Protein AF-A0A662AX16-F1 (afdb_monomer_lite)

Foldseek 3Di:
DDDDLVCCLQPPLVNVLVVLVVLLVVLCVLCCCCDPVVVVVVSNVVSCVVVVWDDDPVCVLVLVVLSVVLNVLSVLLNVLSVCLVPADFDPVLSVQLNVLSSQLSVQSNPLSNCCSIPPNPVVSVVSNVVSVVSNLVSLVSVLVRLVQPPPVRFDPDPVADADPVSGHPVSVVVNVLSVLLSVLVVLVVVLVVCDVVPHHRDDPVVCPPPPDDDPNNVSVVSSVVVVVVVVVD

Structure (mmCIF, N/CA/C/O backbone):
data_AF-A0A662AX16-F1
#
_entry.id   AF-A0A662AX16-F1
#
loop_
_atom_site.group_PDB
_atom_site.id
_atom_site.type_symbol
_atom_site.label_atom_id
_atom_site.label_alt_id
_atom_site.label_comp_id
_atom_site.label_asym_id
_atom_site.label_entity_id
_atom_site.label_seq_id
_atom_site.pdbx_PDB_ins_code
_atom_site.Cartn_x
_atom_site.Cartn_y
_atom_site.Cartn_z
_atom_site.occupancy
_atom_site.B_iso_or_equiv
_atom_site.auth_seq_id
_atom_site.auth_comp_id
_atom_site.auth_asym_id
_atom_site.auth_atom_id
_atom_site.pdbx_PDB_model_num
ATOM 1 N N . MET A 1 1 ? -24.134 -25.412 5.424 1.00 48.19 1 MET A N 1
ATOM 2 C CA . MET A 1 1 ? -24.168 -24.533 4.233 1.00 48.19 1 MET A CA 1
ATOM 3 C C . MET A 1 1 ? -22.766 -24.497 3.628 1.00 48.19 1 MET A C 1
ATOM 5 O O . MET A 1 1 ? -21.866 -23.973 4.272 1.00 48.19 1 MET A O 1
ATOM 9 N N . LYS A 1 2 ? -22.526 -25.148 2.476 1.00 54.94 2 LYS A N 1
ATOM 10 C CA . LYS A 1 2 ? -21.199 -25.152 1.830 1.00 54.94 2 LYS A CA 1
ATOM 11 C C . LYS A 1 2 ? -20.935 -23.757 1.264 1.00 54.94 2 LYS A C 1
ATOM 13 O O . LYS A 1 2 ? -21.498 -23.398 0.237 1.00 54.94 2 LYS A O 1
ATOM 18 N N . ILE A 1 3 ? -20.104 -22.974 1.944 1.00 57.78 3 ILE A N 1
ATOM 19 C CA . ILE A 1 3 ? -19.514 -21.771 1.357 1.00 57.78 3 ILE A CA 1
ATOM 20 C C . ILE A 1 3 ? -18.748 -22.240 0.114 1.00 57.78 3 ILE A C 1
ATOM 22 O O . ILE A 1 3 ? -17.858 -23.088 0.211 1.00 57.78 3 ILE A O 1
ATOM 26 N N . THR A 1 4 ? -19.139 -21.765 -1.068 1.00 86.44 4 THR A N 1
ATOM 27 C CA . THR A 1 4 ? -18.388 -22.024 -2.300 1.00 86.44 4 THR A CA 1
ATOM 28 C C . THR A 1 4 ? -16.984 -21.438 -2.135 1.00 86.44 4 THR A C 1
ATOM 30 O O . THR A 1 4 ? -16.818 -20.390 -1.513 1.00 86.44 4 THR A O 1
ATOM 33 N N . ARG A 1 5 ? -15.947 -22.110 -2.655 1.00 86.44 5 ARG A N 1
ATOM 34 C CA . ARG A 1 5 ? -14.544 -21.675 -2.467 1.00 86.44 5 ARG A CA 1
ATOM 35 C C . ARG A 1 5 ? -14.323 -20.213 -2.872 1.00 86.44 5 ARG A C 1
ATOM 37 O O . ARG A 1 5 ? -13.582 -19.505 -2.204 1.00 86.44 5 ARG A O 1
ATOM 44 N N . PHE A 1 6 ? -15.026 -19.760 -3.909 1.00 85.44 6 PHE A N 1
ATOM 45 C CA . PHE A 1 6 ? -15.022 -18.370 -4.357 1.00 85.44 6 PHE A CA 1
ATOM 46 C C . PHE A 1 6 ? -15.518 -17.402 -3.272 1.00 85.44 6 PHE A C 1
ATOM 48 O O . PHE A 1 6 ? -14.818 -16.459 -2.921 1.00 85.44 6 PHE A O 1
ATOM 55 N N . ASN A 1 7 ? -16.673 -17.681 -2.661 1.00 87.38 7 ASN A N 1
ATOM 56 C CA . ASN A 1 7 ? -17.187 -16.861 -1.565 1.00 87.38 7 ASN A CA 1
ATOM 57 C C . ASN A 1 7 ? -16.209 -16.838 -0.384 1.00 87.38 7 ASN A C 1
ATOM 59 O O . ASN A 1 7 ? -15.941 -15.779 0.164 1.00 87.38 7 ASN A O 1
ATOM 63 N N . TYR A 1 8 ? -15.603 -17.976 -0.029 1.00 89.19 8 TYR A N 1
ATOM 64 C CA . TYR A 1 8 ? -14.601 -17.997 1.039 1.00 89.19 8 TYR A CA 1
ATOM 65 C C . TYR A 1 8 ? -13.433 -17.041 0.755 1.00 89.19 8 TYR A C 1
ATOM 67 O O . TYR A 1 8 ? -13.089 -16.244 1.630 1.00 89.19 8 TYR A O 1
ATOM 75 N N . LEU A 1 9 ? -12.862 -17.098 -0.455 1.00 88.25 9 LEU A N 1
ATOM 76 C CA . LEU A 1 9 ? -11.702 -16.295 -0.855 1.00 88.25 9 LEU A CA 1
ATOM 77 C C . LEU A 1 9 ? -11.982 -14.788 -0.840 1.00 88.25 9 LEU A C 1
ATOM 79 O O . LEU A 1 9 ? -11.113 -14.024 -0.440 1.00 88.25 9 LEU A O 1
ATOM 83 N N . PHE A 1 10 ? -13.191 -14.364 -1.211 1.00 86.94 10 PHE A N 1
ATOM 84 C CA . PHE A 1 10 ? -13.499 -12.940 -1.383 1.00 86.94 10 PHE A CA 1
ATOM 85 C C . PHE A 1 10 ? -14.384 -12.329 -0.292 1.00 86.94 10 PHE A C 1
ATOM 87 O O . PHE A 1 10 ? -14.576 -11.116 -0.282 1.00 86.94 10 PHE A O 1
ATOM 94 N N . THR A 1 11 ? -14.932 -13.121 0.638 1.00 86.06 11 THR A N 1
ATOM 95 C CA . THR A 1 11 ? -15.837 -12.595 1.680 1.00 86.06 11 THR A CA 1
ATOM 96 C C . THR A 1 11 ? -15.423 -12.928 3.108 1.00 86.06 11 THR A C 1
ATOM 98 O O . THR A 1 11 ? -16.085 -12.479 4.041 1.00 86.06 11 THR A O 1
ATOM 101 N N . SER A 1 12 ? -14.370 -13.724 3.314 1.00 91.69 12 SER A N 1
ATOM 102 C CA . SER A 1 12 ? -13.839 -14.013 4.651 1.00 91.69 12 SER A CA 1
ATOM 103 C C . SER A 1 12 ? -12.470 -13.370 4.841 1.00 91.69 12 SER A C 1
ATOM 105 O O . SER A 1 12 ? -11.672 -13.351 3.910 1.00 91.69 12 SER A O 1
ATOM 107 N N . THR A 1 13 ? -12.156 -12.907 6.054 1.00 92.19 13 THR A N 1
ATOM 108 C CA . THR A 1 13 ? -10.834 -12.340 6.379 1.00 92.19 13 THR A CA 1
ATOM 109 C C . THR A 1 13 ? -9.702 -13.292 5.994 1.00 92.19 13 THR A C 1
ATOM 111 O O . THR A 1 13 ? -8.754 -12.895 5.326 1.00 92.19 13 THR A O 1
ATOM 114 N N . LYS A 1 14 ? -9.828 -14.579 6.348 1.00 94.62 14 LYS A N 1
ATOM 115 C CA . LYS A 1 14 ? -8.820 -15.598 6.019 1.00 94.62 14 LYS A CA 1
ATOM 116 C C . LYS A 1 14 ? -8.665 -15.792 4.510 1.00 94.62 14 LYS A C 1
ATOM 118 O O . LYS A 1 14 ? -7.551 -15.976 4.035 1.00 94.62 14 LYS A O 1
ATOM 123 N N . GLY A 1 15 ? -9.766 -15.754 3.761 1.00 95.56 15 GLY A N 1
ATOM 124 C CA . GLY A 1 15 ? -9.742 -15.844 2.304 1.00 95.56 15 GLY A CA 1
ATOM 125 C C . GLY A 1 15 ? -9.101 -14.628 1.638 1.00 95.56 15 GLY A C 1
ATOM 126 O O . GLY A 1 15 ? -8.289 -14.801 0.732 1.00 95.56 15 GLY A O 1
ATOM 127 N N . LEU A 1 16 ? -9.405 -13.421 2.124 1.00 96.38 16 LEU A N 1
ATOM 128 C CA . LEU A 1 16 ? -8.820 -12.175 1.623 1.00 96.38 16 LEU A CA 1
ATOM 129 C C . LEU A 1 16 ? -7.304 -12.146 1.855 1.00 96.38 16 LEU A C 1
ATOM 131 O O . LEU A 1 16 ? -6.548 -11.859 0.928 1.00 96.38 16 LEU A O 1
ATOM 135 N N . ILE A 1 17 ?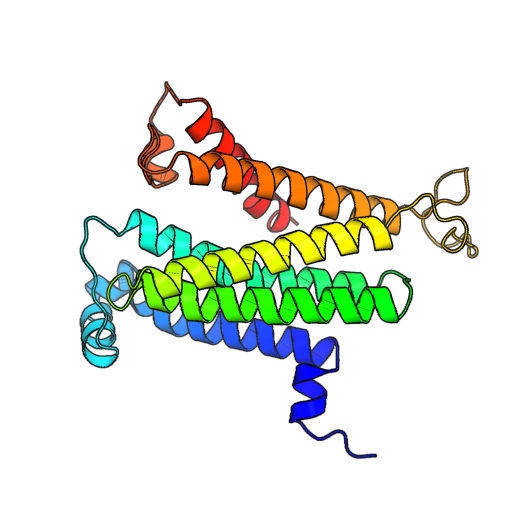 -6.861 -12.535 3.057 1.00 97.56 17 ILE A N 1
ATOM 136 C CA . ILE A 1 17 ? -5.438 -12.679 3.394 1.00 97.56 17 ILE A CA 1
ATOM 137 C C . ILE A 1 17 ? -4.773 -13.725 2.493 1.00 97.56 17 ILE A C 1
ATOM 139 O O . ILE A 1 17 ? -3.739 -13.446 1.893 1.00 97.56 17 ILE A O 1
ATOM 143 N N . LEU A 1 18 ? -5.375 -14.911 2.348 1.00 97.06 18 LEU A N 1
ATOM 144 C CA . LEU A 1 18 ? -4.830 -15.974 1.498 1.00 97.06 18 LEU A CA 1
ATOM 145 C C . LEU A 1 18 ? -4.681 -15.520 0.041 1.00 97.06 18 LEU 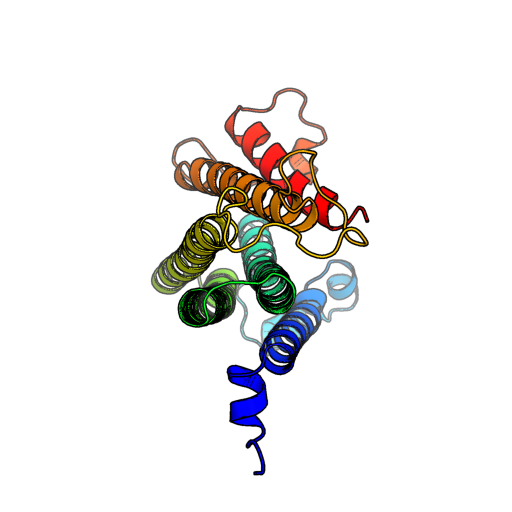A C 1
ATOM 147 O O . LEU A 1 18 ? -3.669 -15.811 -0.590 1.00 97.06 18 LEU A O 1
ATOM 151 N N . THR A 1 19 ? -5.670 -14.797 -0.481 1.00 96.31 19 THR A N 1
ATOM 152 C CA . THR A 1 19 ? -5.644 -14.262 -1.847 1.00 96.31 19 THR A CA 1
ATOM 153 C C . THR A 1 19 ? -4.497 -13.268 -2.023 1.00 96.31 19 THR A C 1
ATOM 155 O O . THR A 1 19 ? -3.732 -13.389 -2.977 1.00 96.31 19 THR A O 1
ATOM 158 N N . ALA A 1 20 ? -4.327 -12.333 -1.084 1.00 97.38 20 ALA A N 1
ATOM 159 C CA . ALA A 1 20 ? -3.235 -11.365 -1.125 1.00 97.38 20 ALA A CA 1
ATOM 160 C C . ALA A 1 20 ? -1.857 -12.048 -1.040 1.00 97.38 20 ALA A C 1
ATOM 162 O O . ALA A 1 20 ? -0.987 -11.763 -1.859 1.00 97.38 20 ALA A O 1
ATOM 163 N N . ILE A 1 21 ? -1.678 -13.014 -0.128 1.00 97.75 21 ILE A N 1
ATOM 164 C CA . ILE A 1 21 ? -0.436 -13.800 -0.013 1.00 97.75 21 ILE A CA 1
ATOM 165 C C . ILE A 1 21 ? -0.153 -14.571 -1.306 1.00 97.75 21 ILE A C 1
ATOM 167 O O . ILE A 1 21 ? 0.985 -14.585 -1.775 1.00 97.75 21 ILE A O 1
ATOM 171 N N . ALA A 1 22 ? -1.168 -15.199 -1.903 1.00 97.44 22 ALA A N 1
ATOM 172 C CA . ALA A 1 22 ? -1.007 -15.933 -3.154 1.00 97.44 22 ALA A CA 1
ATOM 173 C C . ALA A 1 22 ? -0.556 -15.009 -4.297 1.00 97.44 22 ALA A C 1
ATOM 175 O O . ALA A 1 22 ? 0.378 -15.352 -5.021 1.00 97.44 22 ALA A O 1
ATOM 176 N N . LEU A 1 23 ? -1.157 -13.821 -4.423 1.00 97.25 23 LEU A N 1
ATOM 177 C CA . LEU A 1 23 ? -0.761 -12.828 -5.424 1.00 97.25 23 LEU A CA 1
ATOM 178 C C . LEU A 1 23 ? 0.675 -12.341 -5.203 1.00 97.25 23 LEU A C 1
ATOM 180 O O . LEU A 1 23 ? 1.465 -12.364 -6.145 1.00 97.25 23 LEU A O 1
ATOM 184 N N . ILE A 1 24 ? 1.042 -11.985 -3.967 1.00 97.12 24 ILE A N 1
ATOM 185 C CA . ILE A 1 24 ? 2.422 -11.613 -3.615 1.00 97.12 24 ILE A CA 1
ATOM 186 C C . ILE A 1 24 ? 3.389 -12.743 -3.981 1.00 97.12 24 ILE A C 1
ATOM 188 O O . ILE A 1 24 ? 4.418 -12.488 -4.594 1.00 97.12 24 ILE A O 1
ATOM 192 N N . SER A 1 25 ? 3.057 -13.994 -3.655 1.00 97.38 25 SER A N 1
ATOM 193 C CA . SER A 1 25 ? 3.919 -15.153 -3.930 1.00 97.38 25 SER A CA 1
ATOM 194 C C . SER A 1 25 ? 4.150 -15.354 -5.428 1.00 97.38 25 SER A C 1
ATOM 196 O O . SER A 1 25 ? 5.280 -15.598 -5.843 1.00 97.38 25 SER A O 1
ATOM 198 N N . ILE A 1 26 ? 3.099 -15.218 -6.246 1.00 96.94 26 ILE A N 1
ATOM 199 C CA . ILE A 1 26 ? 3.189 -15.318 -7.710 1.00 96.94 26 ILE A CA 1
ATOM 200 C C . ILE A 1 26 ? 4.073 -14.202 -8.270 1.00 96.94 26 ILE A C 1
ATOM 202 O O . ILE A 1 26 ? 4.970 -14.473 -9.067 1.00 96.94 26 ILE A O 1
ATOM 206 N N . ILE A 1 27 ? 3.849 -12.959 -7.836 1.00 96.06 27 ILE A N 1
ATOM 207 C CA . ILE A 1 27 ? 4.648 -11.806 -8.264 1.00 96.06 27 ILE A CA 1
ATOM 208 C C . ILE A 1 27 ? 6.107 -12.032 -7.863 1.00 96.06 27 ILE A C 1
ATOM 210 O O . ILE A 1 27 ? 6.988 -12.025 -8.714 1.00 96.06 27 ILE A O 1
ATOM 214 N N . THR A 1 28 ? 6.384 -12.332 -6.600 1.00 94.44 28 THR A N 1
ATOM 215 C CA . THR A 1 28 ? 7.747 -12.592 -6.128 1.00 94.44 28 THR A CA 1
ATOM 216 C C . THR A 1 28 ? 8.420 -13.714 -6.919 1.00 94.44 28 THR A C 1
ATOM 218 O O . THR A 1 28 ? 9.561 -13.549 -7.343 1.00 94.44 28 THR A O 1
ATOM 221 N N . ALA A 1 29 ? 7.724 -14.822 -7.192 1.00 94.88 29 ALA A N 1
ATOM 222 C CA . ALA A 1 29 ? 8.270 -15.932 -7.971 1.00 94.88 29 ALA A CA 1
ATOM 223 C C . ALA A 1 29 ? 8.633 -15.523 -9.407 1.00 94.88 29 ALA A C 1
ATOM 225 O O . ALA A 1 29 ? 9.711 -15.870 -9.883 1.00 94.88 29 ALA A O 1
ATOM 226 N N . ILE A 1 30 ? 7.770 -14.760 -10.086 1.00 94.81 30 ILE A N 1
ATOM 227 C CA . ILE A 1 30 ? 8.015 -14.299 -11.458 1.00 94.81 30 ILE A CA 1
ATOM 228 C C . ILE A 1 30 ? 9.123 -13.245 -11.479 1.00 94.81 30 ILE A C 1
ATOM 230 O O . ILE A 1 30 ? 10.111 -13.392 -12.192 1.00 94.81 30 ILE A O 1
ATOM 234 N N . PHE A 1 31 ? 8.991 -12.179 -10.695 1.00 93.75 31 PHE A N 1
ATOM 235 C CA . PHE A 1 31 ? 9.861 -11.009 -10.796 1.00 93.75 31 PHE A CA 1
ATOM 236 C C . PHE A 1 31 ? 11.244 -11.234 -10.169 1.00 93.75 31 PHE A C 1
ATOM 238 O O . PHE A 1 31 ? 12.206 -10.605 -10.609 1.00 93.75 31 PHE A O 1
ATOM 245 N N . ASN A 1 32 ? 11.410 -12.197 -9.251 1.00 92.12 32 ASN A N 1
ATOM 246 C CA . ASN A 1 32 ? 12.745 -12.600 -8.787 1.00 92.12 32 ASN A CA 1
ATOM 247 C C . ASN A 1 32 ? 13.604 -13.215 -9.895 1.00 92.12 32 ASN A C 1
ATOM 249 O O . ASN A 1 32 ? 14.830 -13.125 -9.820 1.00 92.12 32 ASN A O 1
ATOM 253 N N . THR A 1 33 ? 13.002 -13.767 -10.954 1.00 95.00 33 THR A N 1
ATOM 254 C CA . THR A 1 33 ? 13.757 -14.230 -12.132 1.00 95.00 33 THR A CA 1
ATOM 255 C C . THR A 1 33 ? 14.463 -13.088 -12.876 1.00 95.00 33 THR A C 1
ATOM 257 O O . THR A 1 33 ? 15.351 -13.340 -13.684 1.00 95.00 33 THR A O 1
ATOM 260 N N . LEU A 1 34 ? 14.113 -11.829 -12.577 1.00 92.44 34 LEU A N 1
ATOM 261 C CA . LEU A 1 34 ? 14.747 -10.630 -13.128 1.00 92.44 34 LEU A CA 1
ATOM 262 C C . LEU A 1 34 ? 15.887 -10.083 -12.249 1.00 92.44 34 LEU A C 1
ATOM 264 O O . LEU A 1 34 ? 16.501 -9.073 -12.598 1.00 92.44 34 LEU A O 1
ATOM 268 N N . SER A 1 35 ? 16.154 -10.711 -11.100 1.00 88.00 35 SER A N 1
ATOM 269 C CA . SER A 1 35 ? 17.206 -10.293 -10.167 1.00 88.00 35 SER A CA 1
ATOM 270 C C . SER A 1 35 ? 18.613 -10.508 -10.738 1.00 88.00 35 SER A C 1
ATOM 272 O O . SER A 1 35 ? 18.812 -11.334 -11.625 1.00 88.00 35 SER A O 1
ATOM 274 N N . GLY A 1 36 ? 19.603 -9.788 -10.194 1.00 86.56 36 GLY A N 1
ATOM 275 C CA . GLY A 1 36 ? 21.014 -9.877 -10.603 1.00 86.56 36 GLY A CA 1
ATOM 276 C C . GLY A 1 36 ? 21.550 -11.313 -10.714 1.00 86.56 36 GLY A C 1
ATOM 277 O O . GLY A 1 36 ? 22.004 -11.679 -11.796 1.00 86.56 36 GLY A O 1
ATOM 278 N N . PRO A 1 37 ? 21.411 -12.162 -9.674 1.00 90.81 37 PRO A N 1
ATOM 279 C CA . PRO A 1 37 ? 21.867 -13.555 -9.733 1.00 90.81 37 PRO A CA 1
ATOM 280 C C . PRO A 1 37 ? 21.226 -14.367 -10.868 1.00 90.81 37 PRO A C 1
ATOM 282 O O . PRO A 1 37 ? 21.864 -15.214 -11.480 1.00 90.81 37 PRO A O 1
ATOM 285 N N . MET A 1 38 ? 19.958 -14.096 -11.188 1.00 94.06 38 MET A N 1
ATOM 286 C CA . MET A 1 38 ? 19.241 -14.798 -12.258 1.00 94.06 38 MET A CA 1
ATOM 287 C C . MET A 1 38 ? 19.646 -14.312 -13.656 1.00 94.06 38 MET A C 1
ATOM 289 O O . MET A 1 38 ? 19.464 -15.042 -14.633 1.00 94.06 38 MET A O 1
ATOM 293 N N . VAL A 1 39 ? 20.220 -13.106 -13.767 1.00 89.31 39 VAL A N 1
ATOM 294 C CA . VAL A 1 39 ? 20.855 -12.631 -15.006 1.00 89.31 39 VAL A CA 1
ATOM 295 C C . VAL A 1 39 ? 22.087 -13.469 -15.322 1.00 89.31 39 VAL A C 1
ATOM 297 O O . VAL A 1 39 ? 22.240 -13.908 -16.457 1.00 89.31 39 VAL A O 1
ATOM 300 N N . GLU A 1 40 ? 22.927 -13.746 -14.324 1.00 89.50 40 GLU A N 1
ATOM 301 C CA . GLU A 1 40 ? 24.146 -14.551 -14.492 1.00 89.50 40 GLU A CA 1
ATOM 302 C C . GLU A 1 40 ? 23.840 -15.981 -14.956 1.00 89.50 40 GLU A C 1
ATOM 304 O O . GLU A 1 40 ? 24.633 -16.593 -15.666 1.00 89.50 40 GLU A O 1
ATOM 309 N N . TRP A 1 41 ? 22.666 -16.506 -14.597 1.00 92.31 41 TRP A N 1
ATOM 310 C CA . TRP A 1 41 ? 22.204 -17.836 -15.005 1.00 92.31 41 TRP A CA 1
ATOM 311 C C . TRP A 1 41 ? 21.408 -17.836 -16.321 1.00 92.31 41 TRP A C 1
ATOM 313 O O . TRP A 1 41 ? 20.878 -18.872 -16.715 1.00 92.31 41 TRP A O 1
ATOM 323 N N . GLY A 1 42 ? 21.271 -16.687 -16.996 1.00 92.75 42 GLY A N 1
ATOM 324 C CA . GLY A 1 42 ? 20.499 -16.542 -18.238 1.00 92.75 42 GLY A CA 1
ATOM 325 C C . GLY A 1 42 ? 18.977 -16.667 -18.073 1.00 92.75 42 GLY A C 1
ATOM 326 O O . GLY A 1 42 ? 18.237 -16.579 -19.053 1.00 92.75 42 GLY A O 1
ATOM 327 N N . ILE A 1 43 ? 18.482 -16.838 -16.842 1.00 95.25 43 ILE A N 1
ATOM 328 C CA . ILE A 1 43 ? 17.056 -17.028 -16.541 1.00 95.25 43 ILE A CA 1
ATOM 329 C C . ILE A 1 43 ? 16.263 -15.761 -16.872 1.00 95.25 43 ILE A C 1
ATOM 331 O O . ILE A 1 43 ? 15.166 -15.862 -17.424 1.00 95.25 43 ILE A O 1
ATOM 335 N N . ARG A 1 44 ? 16.825 -14.571 -16.604 1.00 93.88 44 ARG A N 1
ATOM 336 C CA . ARG A 1 44 ? 16.167 -13.296 -16.933 1.00 93.88 44 ARG A CA 1
ATOM 337 C C . ARG A 1 44 ? 15.744 -13.255 -18.397 1.00 93.88 44 ARG A C 1
ATOM 339 O O . ARG A 1 44 ? 14.603 -12.914 -18.689 1.00 93.88 44 ARG A O 1
ATOM 346 N N . ASP A 1 45 ? 16.651 -13.590 -19.308 1.00 94.19 45 ASP A N 1
ATOM 347 C CA . ASP A 1 45 ? 16.402 -13.442 -20.741 1.00 94.19 45 ASP A CA 1
ATOM 348 C C . ASP A 1 45 ? 15.327 -14.431 -21.225 1.00 94.19 45 ASP A C 1
ATOM 350 O O . ASP A 1 45 ? 14.500 -14.084 -22.071 1.00 94.19 45 ASP A O 1
ATOM 354 N N . VAL A 1 46 ? 15.263 -15.624 -20.618 1.00 95.81 46 VAL A N 1
ATOM 355 C CA . VAL A 1 46 ? 14.167 -16.583 -20.830 1.00 95.81 46 VAL A CA 1
ATOM 356 C C . VAL A 1 46 ? 12.836 -15.996 -20.367 1.00 95.81 46 VAL A C 1
ATOM 358 O O . VAL A 1 46 ? 11.884 -15.984 -21.147 1.00 95.81 46 VAL A O 1
ATOM 361 N N . THR A 1 47 ? 12.762 -15.474 -19.137 1.00 95.56 47 THR A N 1
ATOM 362 C CA . THR A 1 47 ? 11.531 -14.874 -18.602 1.00 95.56 47 THR A CA 1
ATOM 363 C C . THR A 1 47 ? 11.065 -13.699 -19.456 1.00 95.56 47 THR A C 1
ATOM 365 O O . THR A 1 47 ? 9.897 -13.644 -19.835 1.00 95.56 47 THR A O 1
ATOM 368 N N . VAL A 1 48 ? 11.972 -12.776 -19.786 1.00 95.44 48 VAL A N 1
ATOM 369 C CA . VAL A 1 48 ? 11.671 -11.570 -20.571 1.00 95.44 48 VAL A CA 1
ATOM 370 C C . VAL A 1 48 ? 11.098 -11.943 -21.929 1.00 95.44 48 VAL A C 1
ATOM 372 O O . VAL A 1 48 ? 10.063 -11.410 -22.324 1.00 95.44 48 VAL A O 1
ATOM 375 N N . LYS A 1 49 ? 11.717 -12.908 -22.618 1.00 95.69 49 LYS A N 1
ATOM 376 C CA . LYS A 1 49 ? 11.234 -13.391 -23.913 1.00 95.69 49 LYS A CA 1
ATOM 377 C C . LYS A 1 49 ? 9.894 -14.112 -23.796 1.00 95.69 49 LYS A C 1
ATOM 379 O O . LYS A 1 49 ? 9.025 -13.907 -24.636 1.00 95.69 49 LYS A O 1
ATOM 384 N N . TRP A 1 50 ? 9.729 -14.963 -22.784 1.00 96.44 50 TRP A N 1
ATOM 385 C CA . TRP A 1 50 ? 8.513 -15.757 -22.603 1.00 96.44 50 TRP A CA 1
ATOM 386 C C . TRP A 1 50 ? 7.299 -14.891 -22.253 1.00 96.44 50 TRP A C 1
ATOM 388 O O . TRP A 1 50 ? 6.203 -15.142 -22.747 1.00 96.44 50 TRP A O 1
ATOM 398 N N . LEU A 1 51 ? 7.505 -13.852 -21.443 1.00 95.56 51 LEU A N 1
ATOM 399 C CA . LEU A 1 51 ? 6.456 -12.929 -21.015 1.00 95.56 51 LEU A CA 1
ATOM 400 C C . LEU A 1 51 ? 6.298 -11.707 -21.931 1.00 95.56 51 LEU A C 1
ATOM 402 O O . LEU A 1 51 ? 5.349 -10.949 -21.750 1.00 95.56 51 LEU A O 1
ATOM 406 N N . GLY A 1 52 ? 7.195 -11.504 -22.902 1.00 95.31 52 GLY A N 1
ATOM 407 C CA . GLY A 1 52 ? 7.164 -10.353 -23.809 1.00 95.31 52 GLY A CA 1
ATOM 408 C C . GLY A 1 52 ? 7.377 -9.017 -23.094 1.00 95.31 52 GLY A C 1
ATOM 409 O O . GLY A 1 52 ? 6.693 -8.046 -23.406 1.00 95.31 52 GLY A O 1
ATOM 410 N N . MET A 1 53 ? 8.266 -8.986 -22.098 1.00 94.94 53 MET A N 1
ATOM 411 C CA . MET A 1 53 ? 8.543 -7.782 -21.308 1.00 94.94 53 MET A CA 1
ATOM 412 C C . MET A 1 53 ? 9.430 -6.792 -22.069 1.00 94.94 53 MET A C 1
ATOM 414 O O . MET A 1 53 ? 10.349 -7.198 -22.781 1.00 94.94 53 MET A O 1
ATOM 418 N N . ASP A 1 54 ? 9.212 -5.500 -21.832 1.00 90.81 54 ASP A N 1
ATOM 419 C CA . ASP A 1 54 ? 10.072 -4.418 -22.318 1.00 90.81 54 ASP A CA 1
ATOM 420 C C . ASP A 1 54 ? 10.896 -3.836 -21.161 1.00 90.81 54 ASP A C 1
ATOM 422 O O . ASP A 1 54 ? 10.358 -3.247 -20.221 1.00 90.81 54 ASP A O 1
ATOM 426 N N . LEU A 1 55 ? 12.213 -4.060 -21.196 1.00 90.44 55 LEU A N 1
ATOM 427 C CA . LEU A 1 55 ? 13.135 -3.693 -20.120 1.00 90.44 55 LEU A CA 1
ATOM 428 C C . LEU A 1 55 ? 14.214 -2.721 -20.607 1.00 90.44 55 LEU A C 1
ATOM 430 O O . LEU A 1 55 ? 15.389 -3.080 -20.703 1.00 90.44 55 LEU A O 1
ATOM 434 N N . ASN A 1 56 ? 13.852 -1.461 -20.838 1.00 87.81 56 ASN A N 1
ATOM 435 C CA . ASN A 1 56 ? 14.840 -0.413 -21.088 1.00 87.81 56 ASN A CA 1
ATOM 436 C C . ASN A 1 56 ? 15.646 -0.110 -19.801 1.00 87.81 56 ASN A C 1
ATOM 438 O O . ASN A 1 56 ? 15.051 0.214 -18.764 1.00 87.81 56 ASN A O 1
ATOM 442 N N . PRO A 1 57 ? 16.990 -0.203 -19.805 1.00 86.56 57 PRO A N 1
ATOM 443 C CA . PRO A 1 57 ? 17.813 0.048 -18.620 1.00 86.56 57 PRO A CA 1
ATOM 444 C C . PRO A 1 57 ? 17.581 1.411 -17.949 1.00 86.56 57 PRO A C 1
ATOM 446 O O . PRO A 1 57 ? 17.649 1.484 -16.722 1.00 86.56 57 PRO A O 1
ATOM 449 N N . ALA A 1 58 ? 17.253 2.457 -18.719 1.00 85.50 58 ALA A N 1
ATOM 450 C CA . ALA A 1 58 ? 17.044 3.815 -18.206 1.00 85.50 58 ALA A CA 1
ATOM 451 C C . ALA A 1 58 ? 15.871 3.919 -17.212 1.00 85.50 58 ALA A C 1
ATOM 453 O O . ALA A 1 58 ? 15.879 4.753 -16.314 1.00 85.50 58 ALA A O 1
ATOM 454 N N . GLU A 1 59 ? 14.886 3.030 -17.316 1.00 86.56 59 GLU A N 1
ATOM 455 C CA . GLU A 1 59 ? 13.665 3.061 -16.498 1.00 86.56 59 GLU A CA 1
ATOM 456 C C . GLU A 1 59 ? 13.745 2.115 -15.288 1.00 86.56 59 GLU A C 1
ATOM 458 O O . GLU A 1 59 ? 12.754 1.886 -14.591 1.00 86.56 59 GLU A O 1
ATOM 463 N N . ARG A 1 60 ? 14.918 1.520 -15.025 1.00 85.94 60 ARG A N 1
ATOM 464 C CA . ARG A 1 60 ? 15.093 0.512 -13.967 1.00 85.94 60 ARG A CA 1
ATOM 465 C C . ARG A 1 60 ? 14.593 1.001 -12.607 1.00 85.94 60 ARG A C 1
ATOM 467 O O . ARG A 1 60 ? 13.908 0.243 -11.924 1.00 85.94 60 ARG A O 1
ATOM 474 N N . ALA A 1 61 ? 14.922 2.235 -12.226 1.00 84.56 61 ALA A N 1
ATOM 475 C CA . ALA A 1 61 ? 14.499 2.808 -10.948 1.00 84.56 61 ALA A CA 1
ATOM 476 C C . ALA A 1 61 ? 12.968 2.898 -10.851 1.00 84.56 61 ALA A C 1
ATOM 478 O O . ALA A 1 61 ? 12.384 2.406 -9.887 1.00 84.56 61 ALA A O 1
ATOM 479 N N . GLY A 1 62 ? 12.316 3.424 -11.893 1.00 85.38 62 GLY A N 1
ATOM 480 C CA . GLY A 1 62 ? 10.858 3.499 -11.982 1.00 85.38 62 GLY A CA 1
ATOM 481 C C . GLY A 1 62 ? 10.195 2.125 -11.876 1.00 85.38 62 GLY A C 1
ATOM 482 O O . GLY A 1 62 ? 9.305 1.940 -11.050 1.00 85.38 62 GLY A O 1
ATOM 483 N N . ARG A 1 63 ? 10.674 1.119 -12.623 1.00 89.75 63 ARG A N 1
ATOM 484 C CA . ARG A 1 63 ? 10.124 -0.249 -12.549 1.00 89.75 63 ARG A CA 1
ATOM 485 C C . ARG 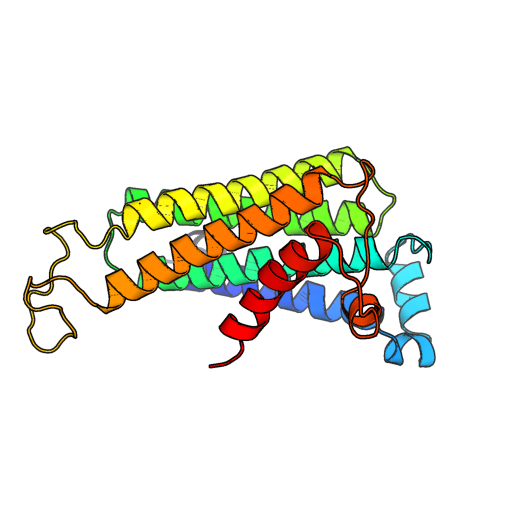A 1 63 ? 10.212 -0.854 -11.154 1.00 89.75 63 ARG A C 1
ATOM 487 O O . ARG A 1 63 ? 9.258 -1.473 -10.692 1.00 89.75 63 ARG A O 1
ATOM 494 N N . ILE A 1 64 ? 11.345 -0.661 -10.482 1.00 87.69 64 ILE A N 1
ATOM 495 C CA . ILE A 1 64 ? 11.550 -1.145 -9.116 1.00 87.69 64 ILE A CA 1
ATOM 496 C C . ILE A 1 64 ? 10.555 -0.468 -8.166 1.00 87.69 64 ILE A C 1
ATOM 498 O O . ILE A 1 64 ? 9.867 -1.161 -7.420 1.00 87.69 64 ILE A O 1
ATOM 502 N N . ILE A 1 65 ? 10.406 0.858 -8.243 1.00 86.94 65 ILE A N 1
ATOM 503 C CA . ILE A 1 65 ? 9.426 1.612 -7.447 1.00 86.94 65 ILE A CA 1
ATOM 504 C C . ILE A 1 65 ? 8.007 1.070 -7.678 1.00 86.94 65 ILE A C 1
ATOM 506 O O . ILE A 1 65 ? 7.290 0.815 -6.709 1.00 86.94 65 ILE A O 1
ATOM 510 N N . MET A 1 66 ? 7.614 0.839 -8.933 1.00 90.81 66 MET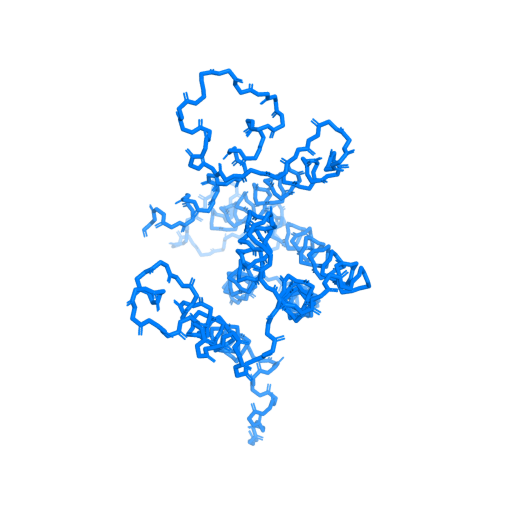 A N 1
ATOM 511 C CA . MET A 1 66 ? 6.293 0.305 -9.284 1.00 90.81 66 MET A CA 1
ATOM 512 C C . MET A 1 66 ? 6.068 -1.107 -8.729 1.00 90.81 66 MET A C 1
ATOM 514 O O . MET A 1 66 ? 5.000 -1.383 -8.177 1.00 90.81 66 MET A O 1
ATOM 518 N N . LEU A 1 67 ? 7.066 -1.992 -8.827 1.00 92.44 67 LEU A N 1
ATOM 519 C CA . LEU A 1 67 ? 7.010 -3.344 -8.266 1.00 92.44 67 LEU A CA 1
ATOM 520 C C . LEU A 1 67 ? 6.853 -3.307 -6.740 1.00 92.44 67 LEU A C 1
ATOM 522 O O . LEU A 1 67 ? 5.960 -3.966 -6.203 1.00 92.44 67 LEU A O 1
ATOM 526 N N . TYR A 1 68 ? 7.668 -2.500 -6.052 1.00 89.31 68 TYR A N 1
ATOM 527 C CA . TYR A 1 68 ? 7.594 -2.350 -4.598 1.00 89.31 68 TYR A CA 1
ATOM 528 C C . TYR A 1 68 ? 6.230 -1.838 -4.154 1.00 89.31 68 TYR A C 1
ATOM 530 O O . TYR A 1 68 ? 5.619 -2.440 -3.277 1.00 89.31 68 TYR A O 1
ATOM 538 N N . HIS A 1 69 ? 5.711 -0.781 -4.781 1.00 91.38 69 HIS A N 1
ATOM 539 C CA . HIS A 1 69 ? 4.399 -0.249 -4.423 1.00 91.38 69 HIS A CA 1
ATOM 540 C C . HIS A 1 69 ? 3.278 -1.247 -4.718 1.00 91.38 69 HIS A C 1
ATOM 542 O O . HIS A 1 69 ? 2.365 -1.381 -3.910 1.00 91.38 69 HIS A O 1
ATOM 548 N N . SER A 1 70 ? 3.364 -1.993 -5.821 1.00 93.44 70 SER A N 1
ATOM 549 C CA . SER A 1 70 ? 2.384 -3.027 -6.168 1.00 93.44 70 SER A CA 1
ATOM 550 C C . SER A 1 70 ? 2.301 -4.120 -5.097 1.00 93.44 70 SER A C 1
ATOM 552 O O . SER A 1 70 ? 1.211 -4.445 -4.628 1.00 93.44 70 SER A O 1
ATOM 554 N N . ILE A 1 71 ? 3.447 -4.652 -4.657 1.00 93.25 71 ILE A N 1
ATOM 555 C CA . ILE A 1 71 ? 3.504 -5.662 -3.588 1.00 93.25 71 ILE A CA 1
ATOM 556 C C . ILE A 1 71 ? 3.085 -5.051 -2.246 1.00 93.25 71 ILE A C 1
ATOM 558 O O . ILE A 1 71 ? 2.287 -5.642 -1.517 1.00 93.25 71 ILE A O 1
ATOM 562 N N . ALA A 1 72 ? 3.574 -3.849 -1.935 1.00 93.31 72 ALA A N 1
ATOM 563 C CA . ALA A 1 72 ? 3.282 -3.162 -0.685 1.00 93.31 72 ALA A CA 1
ATOM 564 C C . ALA A 1 72 ? 1.785 -2.912 -0.492 1.00 93.31 72 ALA A C 1
ATOM 566 O O . ALA A 1 72 ? 1.293 -3.082 0.619 1.00 93.31 72 ALA A O 1
ATOM 567 N N . MET A 1 73 ? 1.033 -2.580 -1.550 1.00 96.38 73 MET A N 1
ATOM 568 C CA . MET A 1 73 ? -0.420 -2.410 -1.428 1.00 96.38 73 MET A CA 1
ATOM 569 C C . MET A 1 73 ? -1.109 -3.698 -0.950 1.00 96.38 73 MET A C 1
ATOM 571 O O . MET A 1 73 ? -2.047 -3.628 -0.158 1.00 96.38 73 MET A O 1
ATOM 575 N N . ALA A 1 74 ? -0.648 -4.876 -1.387 1.00 96.69 74 ALA A N 1
ATOM 576 C CA . ALA A 1 74 ? -1.196 -6.151 -0.919 1.00 96.69 74 ALA A CA 1
ATOM 577 C C . ALA A 1 74 ? -0.798 -6.465 0.530 1.00 96.69 74 ALA A C 1
ATOM 579 O O . ALA A 1 74 ? -1.621 -6.986 1.281 1.00 96.69 74 ALA A O 1
ATOM 580 N N . VAL A 1 75 ? 0.427 -6.121 0.941 1.00 96.56 75 VAL A N 1
ATOM 581 C CA . VAL A 1 75 ? 0.871 -6.261 2.339 1.00 96.56 75 VAL A CA 1
ATOM 582 C C . VAL A 1 75 ? 0.038 -5.366 3.259 1.00 96.56 75 VAL A C 1
ATOM 584 O O . VAL A 1 75 ? -0.540 -5.859 4.225 1.00 96.56 75 VAL A O 1
ATOM 587 N N . VAL A 1 76 ? -0.140 -4.092 2.897 1.00 96.44 76 VAL A N 1
ATOM 588 C CA . VAL A 1 76 ? -1.020 -3.158 3.619 1.00 96.44 76 VAL A CA 1
ATOM 589 C C . VAL A 1 76 ? -2.446 -3.707 3.695 1.00 96.44 76 VAL A C 1
ATOM 591 O O . VAL A 1 76 ? -3.076 -3.650 4.747 1.00 96.44 76 VAL A O 1
ATOM 594 N N . ALA A 1 77 ? -2.963 -4.299 2.615 1.00 98.06 77 ALA A N 1
ATOM 595 C CA . ALA A 1 77 ? -4.282 -4.922 2.639 1.00 98.06 77 ALA A CA 1
ATOM 596 C C . ALA A 1 77 ? -4.378 -6.067 3.664 1.00 98.06 77 ALA A C 1
ATOM 598 O O . ALA A 1 77 ? -5.368 -6.140 4.391 1.00 98.06 77 ALA A O 1
ATOM 599 N N . ILE A 1 78 ? -3.355 -6.927 3.764 1.00 98.06 78 ILE A N 1
ATOM 600 C CA . ILE A 1 78 ? -3.291 -8.006 4.766 1.00 98.06 78 ILE A CA 1
ATOM 601 C C . ILE A 1 78 ? -3.353 -7.433 6.183 1.00 98.06 78 ILE A C 1
ATOM 603 O O . ILE A 1 78 ? -4.174 -7.888 6.982 1.00 98.06 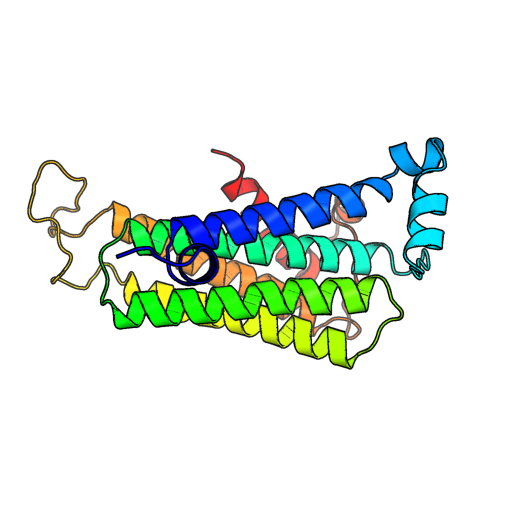78 ILE A O 1
ATOM 607 N N . GLU A 1 79 ? -2.540 -6.419 6.478 1.00 97.00 79 GLU A N 1
ATOM 608 C CA . GLU A 1 79 ? -2.531 -5.747 7.780 1.00 97.00 79 GLU A CA 1
ATOM 609 C C . GLU A 1 79 ? -3.908 -5.160 8.109 1.00 97.00 79 GLU A C 1
ATOM 611 O O . GLU A 1 79 ? -4.446 -5.402 9.189 1.00 97.00 79 GLU A O 1
ATOM 616 N N . VAL A 1 80 ? -4.544 -4.480 7.150 1.00 98.06 80 VAL A N 1
ATOM 617 C CA . VAL A 1 80 ? -5.900 -3.934 7.307 1.00 98.06 80 VAL A CA 1
ATOM 618 C C . VAL A 1 80 ? -6.929 -5.042 7.568 1.00 98.06 80 VAL A C 1
ATOM 620 O O . VAL A 1 80 ? -7.789 -4.889 8.440 1.00 98.06 80 VAL A O 1
ATOM 623 N N . TYR A 1 81 ? -6.853 -6.189 6.886 1.00 98.06 81 TYR A N 1
ATOM 624 C CA . TYR A 1 81 ? -7.748 -7.321 7.165 1.00 98.06 81 TYR A CA 1
ATOM 625 C C . TYR A 1 81 ? -7.555 -7.871 8.578 1.00 98.06 81 TYR A C 1
ATOM 627 O O . TYR A 1 81 ? -8.540 -8.201 9.241 1.00 98.06 81 TYR A O 1
ATOM 635 N N . MET A 1 82 ? -6.310 -7.952 9.053 1.00 97.38 82 MET A N 1
ATOM 636 C CA . MET A 1 82 ? -6.010 -8.386 10.417 1.00 97.38 82 MET A CA 1
ATOM 637 C C . MET A 1 82 ? -6.563 -7.385 11.435 1.00 97.38 82 MET A C 1
ATOM 639 O O . MET A 1 82 ? -7.360 -7.781 12.288 1.00 97.38 82 MET A O 1
ATOM 643 N N . MET A 1 83 ? -6.257 -6.092 11.284 1.00 97.25 83 MET A N 1
ATOM 644 C CA . MET A 1 83 ? -6.757 -5.021 12.157 1.00 97.25 83 MET A CA 1
ATOM 645 C C . MET A 1 83 ? -8.283 -5.018 12.230 1.00 97.25 83 MET A C 1
ATOM 647 O O . MET A 1 83 ? -8.858 -5.044 13.315 1.00 97.25 83 MET A O 1
ATOM 651 N N . THR A 1 84 ? -8.958 -5.056 11.079 1.00 97.00 84 THR A N 1
ATOM 652 C CA . THR A 1 84 ? -10.425 -5.040 11.021 1.00 97.00 84 THR A CA 1
ATOM 653 C C . THR A 1 84 ? -11.074 -6.327 11.526 1.00 97.00 84 THR A C 1
ATOM 655 O O . THR A 1 84 ? -12.285 -6.350 11.735 1.00 97.00 84 THR A O 1
ATOM 658 N N . SER A 1 85 ? -10.308 -7.407 11.709 1.00 96.25 85 SER A N 1
ATOM 659 C CA . SER A 1 85 ? -10.796 -8.663 12.290 1.00 96.25 85 SER A CA 1
ATOM 660 C C . SER A 1 85 ? -10.594 -8.770 13.800 1.00 96.25 85 SER A C 1
ATOM 662 O O . SER A 1 85 ? -11.340 -9.504 14.446 1.00 96.25 85 SER A O 1
ATOM 664 N N . ILE A 1 86 ? -9.612 -8.048 14.345 1.00 94.62 86 ILE A N 1
ATOM 665 C CA . ILE A 1 86 ? -9.240 -8.089 15.765 1.00 94.62 86 ILE A CA 1
ATOM 666 C C . ILE A 1 86 ? -9.898 -6.929 16.516 1.00 94.62 86 ILE A C 1
ATOM 668 O O . ILE A 1 86 ? -10.497 -7.135 17.569 1.00 94.62 86 ILE A O 1
ATOM 672 N N . VAL A 1 87 ? -9.849 -5.716 15.957 1.00 95.06 87 VAL A N 1
ATOM 673 C CA . VAL A 1 87 ? -10.345 -4.512 16.627 1.00 95.06 87 VAL A CA 1
ATOM 674 C C . VAL A 1 87 ? -11.848 -4.335 16.373 1.00 95.06 87 VAL A C 1
ATOM 676 O O . VAL A 1 87 ? -12.267 -4.245 15.215 1.00 95.06 87 VAL A O 1
ATOM 679 N N . PRO A 1 88 ? -12.688 -4.211 17.420 1.00 94.75 88 PRO A N 1
ATOM 680 C CA . PRO A 1 88 ? -14.122 -3.998 17.246 1.00 94.75 88 PRO A CA 1
ATOM 681 C C . PRO A 1 88 ? -14.447 -2.719 16.457 1.00 94.75 88 PRO A C 1
ATOM 683 O O . PRO A 1 88 ? -13.911 -1.644 16.736 1.00 94.75 88 PRO A O 1
ATOM 686 N N . MET A 1 89 ? -15.360 -2.816 15.494 1.00 96.62 89 MET A N 1
ATOM 687 C CA . MET A 1 89 ? -15.882 -1.687 14.714 1.00 96.62 89 MET A CA 1
ATOM 688 C C . MET A 1 89 ? -17.254 -2.033 14.135 1.00 96.62 89 MET A C 1
ATOM 690 O O . MET A 1 89 ? -17.706 -3.182 14.202 1.00 96.62 89 MET A O 1
ATOM 694 N N . ARG A 1 90 ? -17.946 -1.059 13.543 1.00 97.06 90 ARG A N 1
ATOM 695 C CA . ARG A 1 90 ? -19.262 -1.315 12.951 1.00 97.06 90 ARG A CA 1
ATOM 696 C C . ARG A 1 90 ? -19.104 -2.179 11.701 1.00 97.06 90 ARG A C 1
ATOM 698 O O . ARG A 1 90 ? -18.214 -1.966 10.884 1.00 97.06 90 ARG A O 1
ATOM 705 N N . LYS A 1 91 ? -20.033 -3.118 11.485 1.00 95.69 91 LYS A N 1
ATOM 706 C CA . LYS A 1 91 ? -19.972 -4.058 10.345 1.00 95.69 91 LYS A CA 1
ATOM 707 C C . LYS A 1 91 ? -19.875 -3.367 8.979 1.00 95.69 91 LYS A C 1
ATOM 709 O O . LYS A 1 91 ? -19.229 -3.887 8.076 1.00 95.69 91 LYS A O 1
ATOM 714 N N . HIS A 1 92 ? -20.522 -2.212 8.813 1.00 96.62 92 HIS A N 1
ATOM 715 C CA . HIS A 1 92 ? -20.444 -1.451 7.564 1.00 96.62 92 HIS A CA 1
ATOM 716 C C . HIS A 1 92 ? -19.094 -0.736 7.393 1.00 96.62 92 HIS A C 1
ATOM 718 O O . HIS A 1 92 ? -18.616 -0.661 6.266 1.00 96.62 92 HIS A O 1
ATOM 724 N N . GLU A 1 93 ? -18.461 -0.266 8.480 1.00 97.31 93 GLU A N 1
ATOM 725 C CA . GLU A 1 93 ? -17.100 0.295 8.449 1.00 97.31 93 GLU A CA 1
ATOM 726 C C . GLU A 1 93 ? -16.128 -0.792 7.974 1.00 97.31 93 GLU A C 1
ATOM 728 O O . GLU A 1 93 ? -15.483 -0.624 6.941 1.00 97.31 93 GLU A O 1
ATOM 733 N N . GLN A 1 94 ? -16.135 -1.955 8.639 1.00 96.94 94 GLN A N 1
ATOM 734 C CA . GLN A 1 94 ? -15.318 -3.116 8.271 1.00 96.94 94 GLN A CA 1
ATOM 735 C C . GLN A 1 94 ? -15.523 -3.526 6.805 1.00 96.94 94 GLN A C 1
ATOM 737 O O . GLN A 1 94 ? -14.557 -3.694 6.062 1.00 96.94 94 GLN A O 1
ATOM 742 N N . LYS A 1 95 ? -16.782 -3.679 6.370 1.00 96.12 95 LYS A N 1
ATOM 743 C CA . LYS A 1 95 ? -17.107 -4.087 4.997 1.00 96.12 95 LYS A CA 1
ATOM 744 C C . LYS A 1 95 ? -16.564 -3.093 3.970 1.00 96.12 95 LYS A C 1
ATOM 746 O O . LYS A 1 95 ? -15.979 -3.520 2.978 1.00 96.12 95 LYS A O 1
ATOM 751 N N . ASN A 1 96 ? -16.775 -1.796 4.183 1.00 97.69 96 ASN A N 1
ATOM 752 C CA . ASN A 1 96 ? -16.380 -0.775 3.217 1.00 97.69 96 ASN A CA 1
ATOM 753 C C . ASN A 1 96 ? -14.856 -0.629 3.144 1.00 97.69 96 ASN A C 1
ATOM 755 O O . ASN A 1 96 ? -14.314 -0.572 2.043 1.00 97.69 96 ASN A O 1
ATOM 759 N N . ILE A 1 97 ? -14.170 -0.644 4.294 1.00 98.50 97 ILE A N 1
ATOM 760 C CA . ILE A 1 97 ? -12.702 -0.609 4.366 1.00 98.50 97 ILE A CA 1
ATOM 761 C C . ILE A 1 97 ? -12.115 -1.807 3.615 1.00 98.50 97 ILE A C 1
ATOM 763 O O . ILE A 1 97 ? -11.306 -1.626 2.705 1.00 98.50 97 ILE A O 1
ATOM 767 N N . ASN A 1 98 ? -12.578 -3.023 3.933 1.00 98.00 98 ASN A N 1
ATOM 768 C CA . ASN A 1 98 ? -12.059 -4.243 3.316 1.00 98.00 98 ASN A CA 1
ATOM 769 C C . ASN A 1 98 ? -12.328 -4.279 1.809 1.00 98.00 98 ASN A C 1
ATOM 771 O O . ASN A 1 98 ? -11.468 -4.700 1.044 1.00 98.00 98 ASN A O 1
ATOM 775 N N . MET A 1 99 ? -13.489 -3.802 1.361 1.00 96.94 99 MET A N 1
ATOM 776 C CA . MET A 1 99 ? -13.820 -3.727 -0.062 1.00 96.94 99 MET A CA 1
ATOM 777 C C . MET A 1 99 ? -12.903 -2.762 -0.821 1.00 96.94 99 MET A C 1
ATOM 779 O O . MET A 1 99 ? -12.355 -3.133 -1.859 1.00 96.94 99 MET A O 1
ATOM 783 N N . LEU A 1 100 ? -12.718 -1.546 -0.299 1.00 98.12 100 LEU A N 1
ATOM 784 C CA . LEU A 1 100 ? -11.901 -0.518 -0.943 1.00 98.12 100 LEU A CA 1
ATOM 785 C C . LEU A 1 100 ? -10.430 -0.913 -0.994 1.00 98.12 100 LEU A C 1
ATOM 787 O O . LEU A 1 100 ? -9.817 -0.799 -2.053 1.00 98.12 100 LEU A O 1
ATOM 791 N N . VAL A 1 101 ? -9.881 -1.431 0.110 1.00 98.31 101 VAL A N 1
ATOM 792 C CA . VAL A 1 101 ? -8.486 -1.881 0.126 1.00 98.31 101 VAL A CA 1
ATOM 793 C C . VAL A 1 101 ? -8.289 -3.073 -0.814 1.00 98.31 101 VAL A C 1
ATOM 795 O O . VAL A 1 101 ? -7.313 -3.079 -1.559 1.00 98.31 101 VAL A O 1
ATOM 798 N N . THR A 1 102 ? -9.247 -4.015 -0.873 1.00 97.88 102 THR A N 1
ATOM 799 C CA . THR A 1 102 ? -9.196 -5.171 -1.791 1.00 97.88 102 THR A CA 1
ATOM 800 C C . THR A 1 102 ? -9.122 -4.722 -3.242 1.00 97.88 102 THR A C 1
ATOM 802 O O . THR A 1 102 ? -8.230 -5.133 -3.982 1.00 97.88 102 THR A O 1
ATOM 805 N N . PHE A 1 103 ? -10.065 -3.878 -3.661 1.00 97.81 103 PHE A N 1
ATOM 806 C CA . PHE A 1 103 ? -10.109 -3.415 -5.041 1.00 97.81 103 PHE A CA 1
ATOM 807 C C . PHE A 1 103 ? -8.889 -2.548 -5.369 1.00 97.81 103 PHE A C 1
ATOM 809 O O . PHE A 1 103 ? -8.268 -2.730 -6.414 1.00 97.81 103 PHE A O 1
ATOM 816 N N . GLY A 1 104 ? -8.503 -1.664 -4.447 1.00 98.38 104 GLY A N 1
ATOM 817 C CA . GLY A 1 104 ? -7.363 -0.771 -4.606 1.00 98.38 104 GLY A CA 1
ATOM 818 C C . GLY A 1 104 ? -6.040 -1.512 -4.804 1.00 98.38 104 GLY A C 1
ATOM 819 O O . GLY A 1 104 ? -5.318 -1.211 -5.755 1.00 98.38 104 GLY A O 1
ATOM 820 N N . TYR A 1 105 ? -5.734 -2.521 -3.977 1.00 98.06 105 TYR A N 1
ATOM 821 C CA . TYR A 1 105 ? -4.465 -3.244 -4.106 1.00 98.06 105 TYR A CA 1
ATOM 822 C C . TYR A 1 105 ? -4.411 -4.113 -5.370 1.00 98.06 105 TYR A C 1
ATOM 824 O O . TYR A 1 105 ? -3.369 -4.170 -6.018 1.00 98.06 105 TYR A O 1
ATOM 832 N N . ILE A 1 106 ? -5.518 -4.767 -5.752 1.00 98.12 106 ILE A N 1
ATOM 833 C CA . ILE A 1 106 ? -5.570 -5.583 -6.979 1.00 98.12 106 ILE A CA 1
ATOM 834 C C . ILE A 1 106 ? -5.366 -4.687 -8.201 1.00 98.12 106 ILE A C 1
ATOM 836 O O . ILE A 1 106 ? -4.588 -5.021 -9.093 1.00 98.12 106 ILE A O 1
ATOM 840 N N . MET A 1 107 ? -6.028 -3.530 -8.220 1.00 98.19 107 MET A N 1
ATOM 841 C CA . MET A 1 107 ? -5.876 -2.532 -9.272 1.00 98.19 107 MET A CA 1
ATOM 842 C C . MET A 1 107 ? -4.427 -2.030 -9.352 1.00 98.19 107 MET A C 1
ATOM 844 O O . MET A 1 107 ? -3.847 -2.012 -10.438 1.00 98.19 107 MET A O 1
ATOM 848 N N . ALA A 1 108 ? -3.809 -1.712 -8.211 1.00 97.12 108 ALA A N 1
ATOM 849 C CA . ALA A 1 108 ? -2.407 -1.310 -8.158 1.00 97.12 108 ALA A CA 1
ATOM 850 C C . ALA A 1 108 ? -1.471 -2.409 -8.697 1.00 97.12 108 ALA A C 1
ATOM 852 O O . ALA A 1 108 ? -0.613 -2.123 -9.523 1.00 97.12 108 ALA A O 1
ATOM 853 N N . ILE A 1 109 ? -1.672 -3.674 -8.320 1.00 97.88 109 ILE A N 1
ATOM 854 C CA . ILE A 1 109 ? -0.873 -4.791 -8.845 1.00 97.88 109 ILE A CA 1
ATOM 855 C C . ILE A 1 109 ? -1.003 -4.909 -10.363 1.00 97.88 109 ILE A C 1
ATOM 857 O O . ILE A 1 109 ? 0.001 -4.909 -11.073 1.00 97.88 109 ILE A O 1
ATOM 861 N N . VAL A 1 110 ? -2.231 -5.031 -10.868 1.00 96.81 110 VAL A N 1
ATOM 862 C CA . VAL A 1 110 ? -2.468 -5.355 -12.281 1.00 96.81 110 VAL A CA 1
ATOM 863 C C . VAL A 1 110 ? -1.957 -4.235 -13.179 1.00 96.81 110 VAL A C 1
ATOM 865 O O . VAL A 1 110 ? -1.202 -4.483 -14.119 1.00 96.81 110 VAL A O 1
ATOM 868 N N . PHE A 1 111 ? -2.334 -2.995 -12.876 1.00 97.31 111 PHE A N 1
ATOM 869 C CA . PHE A 1 111 ? -2.000 -1.866 -13.732 1.00 97.31 111 PHE A CA 1
ATOM 870 C C . PHE A 1 111 ? -0.599 -1.311 -13.462 1.00 97.31 111 PHE A C 1
ATOM 872 O O . PHE A 1 111 ? 0.050 -0.846 -14.395 1.00 97.31 111 PHE A O 1
ATOM 879 N N . GLY A 1 112 ? -0.086 -1.421 -12.233 1.00 94.38 112 GLY A N 1
ATOM 880 C CA . GLY A 1 112 ? 1.276 -1.008 -11.901 1.00 94.38 112 GLY A CA 1
ATOM 881 C C . GLY A 1 112 ? 2.324 -1.884 -12.578 1.00 94.38 112 GLY A C 1
ATOM 882 O O . GLY A 1 112 ? 3.231 -1.369 -13.234 1.00 94.38 112 GLY A O 1
ATOM 883 N N . LEU A 1 113 ? 2.161 -3.209 -12.498 1.00 95.50 113 LEU A N 1
ATOM 884 C CA . LEU A 1 113 ? 3.044 -4.152 -13.188 1.00 95.50 113 LEU A CA 1
ATOM 885 C C . LEU A 1 113 ? 2.855 -4.094 -14.706 1.00 95.50 113 LEU A C 1
ATOM 887 O O . LEU A 1 113 ? 3.842 -4.100 -15.438 1.00 95.50 113 LEU A O 1
ATOM 891 N N . GLY A 1 114 ? 1.610 -3.973 -15.180 1.00 94.94 114 GLY A N 1
ATOM 892 C CA . GLY A 1 114 ? 1.310 -3.783 -16.599 1.00 94.94 114 GLY A CA 1
ATOM 893 C C . GLY A 1 114 ? 2.037 -2.572 -17.190 1.00 94.94 114 GLY A C 1
ATOM 894 O O . GLY A 1 114 ? 2.706 -2.690 -18.213 1.00 94.94 114 GLY A O 1
ATOM 895 N N . PHE A 1 115 ? 1.955 -1.418 -16.519 1.00 93.56 115 PHE A N 1
ATOM 896 C CA . PHE A 1 115 ? 2.651 -0.199 -16.933 1.00 93.56 115 PHE A CA 1
ATOM 897 C C . PHE A 1 115 ? 4.173 -0.373 -16.932 1.00 93.56 115 PHE A C 1
ATOM 899 O O . PHE A 1 115 ? 4.829 -0.016 -17.907 1.00 93.56 115 PHE A O 1
ATOM 906 N N . ALA A 1 116 ? 4.718 -0.936 -15.852 1.00 91.81 116 ALA A N 1
ATOM 907 C CA . ALA A 1 116 ? 6.157 -1.013 -15.638 1.00 91.81 116 ALA A CA 1
ATOM 908 C C . ALA A 1 116 ? 6.873 -2.019 -16.554 1.00 91.81 116 ALA A C 1
ATOM 910 O O . ALA A 1 116 ? 8.057 -1.842 -16.815 1.00 91.81 116 ALA A O 1
ATOM 911 N N . TYR A 1 117 ? 6.203 -3.077 -17.020 1.00 94.12 117 TYR A N 1
ATOM 912 C CA . TYR A 1 117 ? 6.873 -4.184 -17.716 1.00 94.12 117 TYR A CA 1
ATOM 913 C C . TYR A 1 117 ? 6.371 -4.448 -19.149 1.00 94.12 117 TYR A C 1
ATOM 915 O O . TYR A 1 117 ? 7.011 -5.224 -19.857 1.00 94.12 117 TYR A O 1
ATOM 923 N N . TRP A 1 118 ? 5.284 -3.803 -19.605 1.00 93.81 118 TRP A N 1
ATOM 924 C CA . TRP A 1 118 ? 4.679 -4.025 -20.936 1.00 93.81 118 TRP A CA 1
ATOM 925 C C . TRP A 1 118 ? 4.346 -2.731 -21.707 1.00 93.81 118 TRP A C 1
ATOM 927 O O . TRP A 1 118 ? 3.286 -2.610 -22.321 1.00 93.81 118 TRP A O 1
ATOM 937 N N . GLY A 1 119 ? 5.263 -1.760 -21.722 1.00 76.88 119 GLY A N 1
ATOM 938 C CA . GLY A 1 119 ? 5.223 -0.667 -22.706 1.00 76.88 119 GLY A CA 1
ATOM 939 C C . GLY A 1 119 ? 4.520 0.619 -22.264 1.00 76.88 119 GLY A C 1
ATOM 940 O O . GLY A 1 119 ? 3.858 1.259 -23.078 1.00 76.88 119 GLY A O 1
ATOM 941 N N . HIS A 1 120 ? 4.660 1.011 -20.991 1.00 82.81 120 HIS A N 1
ATOM 942 C CA . HIS A 1 120 ? 4.351 2.359 -20.481 1.00 82.81 120 HIS A CA 1
ATOM 943 C C . HIS A 1 120 ? 2.989 2.936 -20.901 1.00 82.81 120 HIS A C 1
ATOM 945 O O . HIS A 1 120 ? 2.850 4.134 -21.153 1.00 82.81 120 HIS A O 1
ATOM 951 N N . ASN A 1 121 ? 1.947 2.104 -20.952 1.00 88.38 121 ASN A N 1
ATOM 952 C CA . ASN A 1 121 ? 0.601 2.590 -21.227 1.00 88.38 121 ASN A CA 1
ATOM 953 C C . ASN A 1 121 ? 0.147 3.542 -20.104 1.00 88.38 121 ASN A C 1
ATOM 955 O O . ASN A 1 121 ? -0.172 3.106 -18.997 1.00 88.38 121 ASN A O 1
ATOM 959 N N . PHE A 1 122 ? 0.082 4.845 -20.383 1.00 88.44 122 PHE A N 1
ATOM 960 C CA . PHE A 1 122 ? -0.266 5.860 -19.384 1.00 88.44 122 PHE A CA 1
ATOM 961 C C . PHE A 1 122 ? -1.652 5.664 -18.757 1.00 88.44 122 PHE A C 1
ATOM 963 O O . PHE A 1 122 ? -1.860 6.066 -17.613 1.00 88.44 122 PHE A O 1
ATOM 970 N N . SER A 1 123 ? -2.589 4.997 -19.440 1.00 94.62 123 SER A N 1
ATOM 971 C CA . SER A 1 123 ? -3.862 4.613 -18.825 1.00 94.62 123 SER A CA 1
ATOM 972 C C . SER A 1 123 ? -3.656 3.599 -17.699 1.00 94.62 123 SER A C 1
ATOM 974 O O . SER A 1 123 ? -4.311 3.704 -16.667 1.00 94.62 123 SER A O 1
ATOM 976 N N . PHE A 1 124 ? -2.719 2.657 -17.845 1.00 94.31 124 PHE A N 1
ATOM 977 C CA . PHE A 1 124 ? -2.371 1.723 -16.772 1.00 94.31 124 PHE A CA 1
ATOM 978 C C . PHE A 1 124 ? -1.707 2.453 -15.605 1.00 94.31 124 PHE A C 1
ATOM 980 O O . PHE A 1 124 ? -2.087 2.230 -14.460 1.00 94.31 124 PHE A O 1
ATOM 987 N N . HIS A 1 125 ? -0.809 3.403 -15.868 1.00 91.62 125 HIS A N 1
ATOM 988 C CA . HIS A 1 125 ? -0.268 4.237 -14.794 1.00 91.62 125 HIS A CA 1
ATOM 989 C C . HIS A 1 125 ? -1.371 5.017 -14.056 1.00 91.62 125 HIS A C 1
ATOM 991 O O . HIS A 1 125 ? -1.419 5.013 -12.829 1.00 91.62 125 HIS A O 1
ATOM 997 N N . GLY A 1 126 ? -2.321 5.613 -14.782 1.00 93.00 126 GLY A N 1
ATOM 998 C CA . GLY A 1 126 ? -3.468 6.292 -14.175 1.00 93.00 126 GLY A CA 1
ATOM 999 C C . GLY A 1 126 ? -4.318 5.363 -13.302 1.00 93.00 126 GLY A C 1
ATOM 1000 O O . GLY A 1 126 ? -4.669 5.716 -12.178 1.00 93.00 126 GLY A O 1
ATOM 1001 N N . LEU A 1 127 ? -4.609 4.147 -13.773 1.00 97.06 127 LEU A N 1
ATOM 1002 C CA . LEU A 1 127 ? -5.367 3.155 -13.004 1.00 97.06 127 LEU A CA 1
ATOM 1003 C C . LEU A 1 127 ? -4.584 2.632 -11.789 1.00 97.06 127 LEU A C 1
ATOM 1005 O O . LEU A 1 127 ? -5.183 2.374 -10.747 1.00 97.06 127 LEU A O 1
ATOM 1009 N N . PHE A 1 128 ? -3.257 2.542 -11.877 1.00 94.69 128 PHE A N 1
ATOM 1010 C CA . PHE A 1 128 ? -2.394 2.271 -10.729 1.00 94.69 128 PHE A CA 1
ATOM 1011 C C . PHE A 1 128 ? -2.545 3.349 -9.643 1.00 94.69 128 PHE A C 1
ATOM 1013 O O . PHE A 1 128 ? -2.794 3.010 -8.484 1.00 94.69 128 PHE A O 1
ATOM 1020 N N . LEU A 1 129 ? -2.497 4.633 -10.019 1.00 94.38 129 LEU A N 1
ATOM 1021 C CA . LEU A 1 129 ? -2.691 5.753 -9.089 1.00 94.38 129 LEU A CA 1
ATOM 1022 C C . LEU A 1 129 ? -4.093 5.755 -8.467 1.00 94.38 129 LEU A C 1
ATOM 1024 O O . LEU A 1 129 ? -4.241 6.031 -7.275 1.00 94.38 129 LEU A O 1
ATOM 1028 N N . VAL A 1 130 ? -5.127 5.402 -9.239 1.00 97.81 130 VAL A N 1
ATOM 1029 C CA . VAL A 1 130 ? -6.484 5.198 -8.703 1.00 97.81 130 VAL A CA 1
ATOM 1030 C C . VAL A 1 130 ? -6.486 4.079 -7.661 1.00 97.81 130 VAL A C 1
ATOM 1032 O O . VAL A 1 130 ? -7.014 4.275 -6.568 1.00 97.81 130 VAL A O 1
ATOM 1035 N N . GLY A 1 131 ? -5.849 2.940 -7.946 1.00 97.88 131 GLY A N 1
ATOM 1036 C CA . GLY A 1 131 ? -5.716 1.831 -6.999 1.00 97.88 131 GLY A CA 1
ATOM 1037 C C . GLY A 1 131 ? -5.066 2.253 -5.678 1.00 97.88 131 GLY A C 1
ATOM 1038 O O . GLY A 1 131 ? -5.628 2.014 -4.608 1.00 97.88 131 GLY A O 1
ATOM 1039 N N . GLN A 1 132 ? -3.936 2.963 -5.743 1.00 95.75 132 GLN A N 1
ATOM 1040 C CA . GLN A 1 132 ? -3.260 3.507 -4.558 1.00 95.75 132 GLN A CA 1
ATOM 1041 C C . GLN A 1 132 ? -4.128 4.521 -3.801 1.00 95.75 132 GLN A C 1
ATOM 1043 O O . GLN A 1 132 ? -4.193 4.489 -2.572 1.00 95.75 132 GLN A O 1
ATOM 1048 N N . SER A 1 133 ? -4.850 5.382 -4.521 1.00 97.00 133 SER A N 1
ATOM 1049 C CA . SER A 1 133 ? -5.756 6.372 -3.927 1.00 97.00 133 SER A CA 1
ATOM 1050 C C . SER A 1 133 ? -6.916 5.710 -3.174 1.00 97.00 133 SER A C 1
ATOM 1052 O O . SER A 1 133 ? -7.305 6.181 -2.106 1.00 97.00 133 SER A O 1
ATOM 1054 N N . LEU A 1 134 ? -7.446 4.589 -3.679 1.00 98.50 134 LEU A N 1
ATOM 1055 C CA . LEU A 1 134 ? -8.477 3.808 -2.989 1.00 98.50 134 LEU A CA 1
ATOM 1056 C C . LEU A 1 134 ? -7.946 3.173 -1.700 1.00 98.50 134 LEU A C 1
ATOM 1058 O O . LEU A 1 134 ? -8.636 3.213 -0.682 1.00 98.50 134 LEU A O 1
ATOM 1062 N N . VAL A 1 135 ? -6.719 2.639 -1.718 1.00 98.44 135 VAL A N 1
ATOM 1063 C CA . VAL A 1 135 ? -6.055 2.111 -0.511 1.00 98.44 135 VAL A CA 1
ATOM 1064 C C . VAL A 1 135 ? -5.834 3.226 0.513 1.00 98.44 135 VAL A C 1
ATOM 1066 O O . VAL A 1 135 ? -6.168 3.056 1.685 1.00 98.44 135 VAL A O 1
ATOM 1069 N N . PHE A 1 136 ? -5.351 4.391 0.078 1.00 97.75 136 PHE A N 1
ATOM 1070 C CA . PHE A 1 136 ? -5.180 5.558 0.944 1.00 97.75 136 PHE A CA 1
ATOM 1071 C C . PHE A 1 136 ? -6.509 5.992 1.576 1.00 97.75 136 PHE A C 1
ATOM 1073 O O . PHE A 1 136 ? -6.601 6.178 2.790 1.00 97.75 136 PHE A O 1
ATOM 1080 N N . PHE A 1 137 ? -7.571 6.092 0.773 1.00 98.50 137 PHE A N 1
ATOM 1081 C CA . PHE A 1 137 ? -8.896 6.459 1.264 1.00 98.50 137 PHE A CA 1
ATOM 1082 C C . PHE A 1 137 ? -9.475 5.412 2.230 1.00 98.50 137 PHE A C 1
ATOM 1084 O O . PHE A 1 137 ? -10.061 5.776 3.251 1.00 98.50 137 PHE A O 1
ATOM 1091 N N . ALA A 1 138 ? -9.247 4.118 1.981 1.00 98.62 138 ALA A N 1
ATOM 1092 C CA . ALA A 1 138 ? -9.582 3.060 2.933 1.00 98.62 138 ALA A CA 1
ATOM 1093 C C . ALA A 1 138 ? -8.842 3.243 4.270 1.00 98.62 138 ALA A C 1
ATOM 1095 O O . ALA A 1 138 ? -9.440 3.049 5.326 1.00 98.62 138 ALA A O 1
ATOM 1096 N N . GLY A 1 139 ? -7.581 3.687 4.241 1.00 98.38 139 GLY A N 1
ATOM 1097 C CA . GLY A 1 139 ? -6.817 4.057 5.435 1.00 98.38 139 GLY A CA 1
ATOM 1098 C C . GLY A 1 139 ? -7.437 5.228 6.206 1.00 98.38 139 GLY A C 1
ATOM 1099 O O . GLY A 1 139 ? -7.543 5.169 7.430 1.00 98.38 139 GLY A O 1
ATOM 1100 N N . VAL A 1 140 ? -7.933 6.261 5.515 1.00 98.62 140 VAL A N 1
ATOM 1101 C CA . VAL A 1 140 ? -8.676 7.367 6.155 1.00 98.62 140 VAL A CA 1
ATOM 1102 C C . VAL A 1 140 ? -9.940 6.844 6.843 1.00 98.62 140 VAL A C 1
ATOM 1104 O O . VAL A 1 140 ? -10.205 7.176 8.000 1.00 98.62 140 VAL A O 1
ATOM 1107 N N . MET A 1 141 ? -10.702 5.976 6.171 1.00 98.69 141 MET A N 1
ATOM 1108 C CA . MET A 1 141 ? -11.876 5.328 6.765 1.00 98.69 141 MET A CA 1
ATOM 1109 C C . MET A 1 141 ? -11.508 4.463 7.977 1.00 98.69 141 MET A C 1
ATOM 1111 O O . MET A 1 141 ? -12.224 4.479 8.979 1.00 98.69 141 MET A O 1
ATOM 1115 N N . LEU A 1 142 ? -10.384 3.747 7.912 1.00 98.62 142 LEU A N 1
ATOM 1116 C CA . LEU A 1 142 ? -9.868 2.945 9.017 1.00 98.62 142 LEU A CA 1
ATOM 1117 C C . LEU A 1 142 ? -9.498 3.817 10.221 1.00 98.62 142 LEU A C 1
ATOM 1119 O O . LEU A 1 142 ? -9.905 3.493 11.333 1.00 98.62 142 LEU A O 1
ATOM 1123 N N . ALA A 1 143 ? -8.830 4.956 10.024 1.00 98.44 143 ALA A N 1
ATOM 1124 C CA . ALA A 1 143 ? -8.518 5.889 11.110 1.00 98.44 143 ALA A CA 1
ATOM 1125 C C . ALA A 1 143 ? -9.794 6.394 11.811 1.00 98.44 143 ALA A C 1
ATOM 1127 O O . ALA A 1 143 ? -9.864 6.446 13.040 1.00 98.44 143 ALA A O 1
ATOM 1128 N N . VAL A 1 144 ? -10.845 6.702 11.043 1.00 98.25 144 VAL A N 1
ATOM 1129 C CA . VAL A 1 144 ? -12.152 7.103 11.592 1.00 98.25 144 VAL A CA 1
ATOM 1130 C C . VAL A 1 144 ? -12.821 5.956 12.361 1.00 98.25 144 VAL A C 1
ATOM 1132 O O . VAL A 1 144 ? -13.386 6.177 13.439 1.00 98.25 144 VAL A O 1
ATOM 1135 N N . ALA A 1 145 ? -12.756 4.727 11.845 1.00 98.00 145 ALA A N 1
ATOM 1136 C CA . ALA A 1 145 ? -13.299 3.546 12.514 1.00 98.00 145 ALA A CA 1
ATOM 1137 C C . ALA A 1 145 ? -12.572 3.270 13.842 1.00 98.00 145 ALA A C 1
ATOM 1139 O O . ALA A 1 145 ? -13.225 3.056 14.867 1.00 98.00 145 ALA A O 1
ATOM 1140 N N . LEU A 1 146 ? -11.239 3.373 13.836 1.00 97.88 146 LEU A N 1
ATOM 1141 C CA . LEU A 1 146 ? -10.346 3.124 14.970 1.00 97.88 146 LEU A CA 1
ATOM 1142 C C . LEU A 1 146 ? -10.310 4.240 16.016 1.00 97.88 146 LEU A C 1
ATOM 1144 O O . LEU A 1 146 ? -9.692 4.029 17.053 1.00 97.88 146 LEU A O 1
ATOM 1148 N N . ASN A 1 147 ? -10.967 5.383 15.784 1.00 97.31 147 ASN A N 1
ATOM 1149 C CA . ASN A 1 147 ? -10.994 6.526 16.701 1.00 97.31 147 ASN A CA 1
ATOM 1150 C C . ASN A 1 147 ? -11.092 6.076 18.185 1.00 97.31 147 ASN A C 1
ATOM 1152 O O . ASN A 1 147 ? -12.152 5.594 18.610 1.00 97.31 147 ASN A O 1
ATOM 1156 N N . PRO A 1 148 ? -10.015 6.246 18.980 1.00 96.81 148 PRO A N 1
ATOM 1157 C CA . PRO A 1 148 ? -9.920 5.684 20.325 1.00 96.81 148 PRO A CA 1
ATOM 1158 C C . PRO A 1 148 ? -10.782 6.425 21.350 1.00 96.81 148 PRO A C 1
ATOM 1160 O O . PRO A 1 148 ? -11.009 5.919 22.443 1.00 96.81 148 PRO A O 1
ATOM 1163 N N . TRP A 1 149 ? -11.309 7.603 21.008 1.00 96.81 149 TRP A N 1
ATOM 1164 C CA . TRP A 1 149 ? -12.170 8.404 21.880 1.00 96.81 149 TRP A CA 1
ATOM 1165 C C . TRP A 1 149 ? -13.646 7.973 21.847 1.00 96.81 149 TRP A C 1
ATOM 1167 O O . TRP A 1 149 ? -14.470 8.511 22.591 1.00 96.81 149 TRP A O 1
ATOM 1177 N N . LYS A 1 150 ? -14.009 6.989 21.014 1.00 95.06 150 LYS A N 1
ATOM 1178 C CA . LYS A 1 150 ? -15.354 6.401 20.990 1.00 95.06 150 LYS A CA 1
ATOM 1179 C C . LYS A 1 150 ? -15.593 5.577 22.264 1.00 95.06 150 LYS A C 1
ATOM 1181 O O . LYS A 1 150 ? -15.154 4.435 22.368 1.00 95.06 150 LYS A O 1
ATOM 1186 N N . LYS A 1 151 ? -16.351 6.142 23.213 1.00 95.19 151 LYS A N 1
ATOM 1187 C CA . LYS A 1 151 ? -16.674 5.508 24.510 1.00 95.19 151 LYS A CA 1
ATOM 1188 C C . LYS A 1 151 ? -17.327 4.125 24.393 1.00 95.19 151 LYS A C 1
ATOM 1190 O O . LYS A 1 151 ? -17.164 3.313 25.293 1.00 95.19 151 LYS A O 1
ATOM 1195 N N . GLU A 1 152 ? -18.028 3.847 23.290 1.00 95.06 152 GLU A N 1
ATOM 1196 C CA . GLU A 1 152 ? -18.627 2.530 22.998 1.00 95.06 152 GLU A CA 1
ATOM 1197 C C . GLU A 1 152 ? -17.593 1.389 22.907 1.00 95.06 152 GLU A C 1
ATOM 1199 O O . GLU A 1 152 ? -17.965 0.230 23.055 1.00 95.06 152 GLU A O 1
ATOM 1204 N N . TYR A 1 153 ? -16.308 1.709 22.711 1.00 95.38 153 TYR A N 1
ATOM 1205 C CA . TYR A 1 153 ? -15.210 0.741 22.634 1.00 95.38 153 TYR A CA 1
ATOM 1206 C C . TYR A 1 153 ? -14.226 0.825 23.805 1.00 95.38 153 TYR A C 1
ATOM 1208 O O . TYR A 1 153 ? -13.100 0.345 23.692 1.00 95.38 153 TYR A O 1
ATOM 1216 N N . TYR A 1 154 ? -14.601 1.472 24.910 1.00 95.44 154 TYR A N 1
ATOM 1217 C CA . TYR A 1 154 ? -13.751 1.493 26.099 1.00 95.44 154 TYR A CA 1
ATOM 1218 C C . TYR A 1 154 ? -13.710 0.105 26.741 1.00 95.44 154 TYR A C 1
ATOM 1220 O O . TYR A 1 154 ? -14.678 -0.657 26.686 1.00 95.44 154 TYR A O 1
ATOM 1228 N N . VAL A 1 155 ? -12.573 -0.216 27.350 1.00 93.69 155 VAL A N 1
ATOM 1229 C CA . VAL A 1 155 ? -12.329 -1.517 27.967 1.00 93.69 155 VAL A CA 1
ATOM 1230 C C . VAL A 1 155 ? -13.281 -1.709 29.146 1.00 93.69 155 VAL A C 1
ATOM 1232 O O . VAL A 1 155 ? -13.353 -0.879 30.052 1.00 93.69 155 VAL A O 1
ATOM 1235 N N . THR A 1 156 ? -14.014 -2.821 29.129 1.00 89.25 156 THR A N 1
ATOM 1236 C CA . THR A 1 156 ? -14.918 -3.227 30.217 1.00 89.25 156 THR A CA 1
ATOM 1237 C C . THR A 1 156 ? -14.284 -4.285 31.118 1.00 89.25 156 THR A C 1
ATOM 1239 O O . THR A 1 156 ? -14.482 -4.256 32.332 1.00 89.25 156 THR A O 1
ATOM 1242 N N . ASP A 1 157 ? -13.471 -5.171 30.542 1.00 89.50 157 ASP A N 1
ATOM 1243 C CA . ASP A 1 157 ? -12.679 -6.167 31.259 1.00 89.50 157 ASP A CA 1
ATOM 1244 C C . ASP A 1 157 ? -11.289 -5.613 31.608 1.00 89.50 157 ASP A C 1
ATOM 1246 O O . ASP A 1 157 ? -10.451 -5.378 30.738 1.00 89.50 157 ASP A O 1
ATOM 1250 N N . LYS A 1 158 ? -11.022 -5.440 32.907 1.00 86.69 158 LYS A N 1
ATOM 1251 C CA . LYS A 1 158 ? -9.757 -4.887 33.415 1.00 86.69 158 LYS A CA 1
ATOM 1252 C C . LYS A 1 158 ? -8.536 -5.786 33.176 1.00 86.69 158 LYS A C 1
ATOM 1254 O O . LYS A 1 158 ? -7.430 -5.348 33.482 1.00 86.69 158 LYS A O 1
ATOM 1259 N N . GLY A 1 159 ? -8.714 -6.999 32.645 1.00 89.12 159 GLY A N 1
ATOM 1260 C CA . GLY A 1 159 ? -7.622 -7.844 32.162 1.00 89.12 159 GLY A CA 1
ATOM 1261 C C . GLY A 1 159 ? -6.904 -7.291 30.922 1.00 89.12 159 GLY A C 1
ATOM 1262 O O . GLY A 1 159 ? -5.752 -7.648 30.688 1.00 89.12 159 GLY A O 1
ATOM 1263 N N . PHE A 1 160 ? -7.536 -6.395 30.156 1.00 89.88 160 PHE A N 1
ATOM 1264 C CA . PHE A 1 160 ? -6.932 -5.760 28.978 1.00 89.88 160 PHE A CA 1
ATOM 1265 C C . PHE A 1 160 ? -6.227 -4.440 29.316 1.00 89.88 160 PHE A C 1
ATOM 1267 O O . PHE A 1 160 ? -6.606 -3.728 30.250 1.00 89.88 160 PHE A O 1
ATOM 1274 N N . ALA A 1 161 ? -5.208 -4.079 28.531 1.00 93.88 161 ALA A N 1
ATOM 1275 C CA . ALA A 1 161 ? -4.450 -2.843 28.713 1.00 93.88 161 ALA A CA 1
ATOM 1276 C C . ALA A 1 161 ? -5.299 -1.597 28.392 1.00 93.88 161 ALA A C 1
ATOM 1278 O O . ALA A 1 161 ? -5.856 -1.464 27.302 1.00 93.88 161 ALA A O 1
AT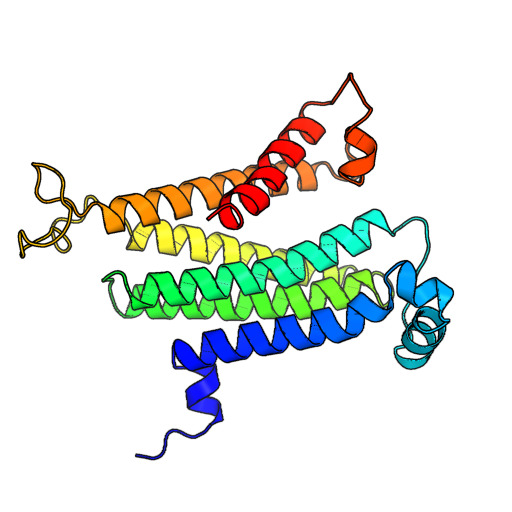OM 1279 N N . HIS A 1 162 ? -5.383 -0.661 29.339 1.00 95.69 162 HIS A N 1
ATOM 1280 C CA . HIS A 1 162 ? -6.212 0.537 29.211 1.00 95.69 162 HIS A CA 1
ATOM 1281 C C . HIS A 1 162 ? -5.613 1.744 29.937 1.00 95.69 162 HIS A C 1
ATOM 1283 O O . HIS A 1 162 ? -4.899 1.625 30.935 1.00 95.69 162 HIS A O 1
ATOM 1289 N N . PHE A 1 163 ? -5.934 2.941 29.450 1.00 94.25 163 PHE A N 1
ATOM 1290 C CA . PHE A 1 163 ? -5.645 4.187 30.158 1.00 94.25 163 PHE A CA 1
ATOM 1291 C C . PHE A 1 163 ? -6.564 4.350 31.375 1.00 94.25 163 PHE A C 1
ATOM 1293 O O . PHE A 1 163 ? -7.641 3.762 31.441 1.00 94.25 163 PHE A O 1
ATOM 1300 N N . LYS A 1 164 ? -6.211 5.254 32.303 1.00 92.62 164 LYS A N 1
ATOM 1301 C CA . LYS A 1 164 ? -7.061 5.592 33.468 1.00 92.62 164 LYS A CA 1
ATOM 1302 C C . LYS A 1 164 ? -8.489 6.019 33.090 1.00 92.62 164 LYS A C 1
ATOM 1304 O O . LYS A 1 164 ? -9.398 5.879 33.896 1.00 92.62 164 LYS A O 1
ATOM 1309 N N . SER A 1 165 ? -8.686 6.537 31.878 1.00 92.62 165 SER A N 1
ATOM 1310 C CA . SER A 1 165 ? -9.994 6.913 31.331 1.00 92.62 165 SER A CA 1
ATOM 1311 C C . SER A 1 165 ? -10.868 5.723 30.901 1.00 92.62 165 SER A C 1
ATOM 1313 O O . SER A 1 165 ? -12.027 5.942 30.561 1.00 92.62 165 SER A O 1
ATOM 1315 N N . GLY A 1 166 ? -10.329 4.498 30.874 1.00 94.00 166 GLY A N 1
ATOM 1316 C CA . GLY A 1 166 ? -10.958 3.304 30.292 1.00 94.00 166 GLY A CA 1
ATOM 1317 C C . GLY A 1 166 ? -10.695 3.127 28.791 1.00 94.00 166 GLY A C 1
ATOM 1318 O O . GLY A 1 166 ? -11.140 2.147 28.202 1.00 94.00 166 GLY A O 1
ATOM 1319 N N . MET A 1 167 ? -9.973 4.059 28.160 1.00 96.06 167 MET A N 1
ATOM 1320 C CA . MET A 1 167 ? -9.611 3.972 26.744 1.00 96.06 167 MET A CA 1
ATOM 1321 C C . MET A 1 167 ? -8.683 2.781 26.485 1.00 96.06 167 MET A C 1
ATOM 1323 O O . MET A 1 167 ? -7.693 2.596 27.192 1.00 96.06 167 MET A O 1
ATOM 1327 N N . ASP A 1 168 ? -8.999 2.022 25.442 1.00 96.19 168 ASP A N 1
ATOM 1328 C CA . ASP A 1 168 ? -8.249 0.856 24.982 1.00 96.19 168 ASP A CA 1
ATOM 1329 C C . ASP A 1 168 ? -6.882 1.259 24.389 1.00 96.19 168 ASP A C 1
ATOM 1331 O O . ASP A 1 168 ? -6.807 2.061 23.449 1.00 96.19 168 ASP A O 1
ATOM 1335 N N . MET A 1 169 ? -5.797 0.719 24.957 1.00 95.75 169 MET A N 1
ATOM 1336 C CA . MET A 1 169 ? -4.429 0.984 24.495 1.00 95.75 169 MET A CA 1
ATOM 1337 C C . MET A 1 169 ? -4.114 0.307 23.156 1.00 95.75 169 MET A C 1
ATOM 1339 O O . MET A 1 169 ? -3.383 0.885 22.354 1.00 95.75 169 MET A O 1
ATOM 1343 N N . GLU A 1 170 ? -4.677 -0.872 22.887 1.00 94.44 170 GLU A N 1
ATOM 1344 C CA . GLU A 1 170 ? -4.496 -1.589 21.621 1.00 94.44 170 GLU A CA 1
ATOM 1345 C C . GLU A 1 170 ? -5.152 -0.807 20.479 1.00 94.44 170 GLU A C 1
ATOM 1347 O O . GLU A 1 170 ? -4.526 -0.533 19.452 1.00 94.44 170 GLU A O 1
ATOM 1352 N N . ARG A 1 171 ? -6.381 -0.322 20.694 1.00 96.38 171 ARG A N 1
ATOM 1353 C CA . ARG A 1 171 ? -7.053 0.569 19.737 1.00 96.38 171 ARG A CA 1
ATOM 1354 C C . ARG A 1 171 ? -6.261 1.851 19.482 1.00 96.38 171 ARG A C 1
ATOM 1356 O O . ARG A 1 171 ? -6.149 2.273 18.331 1.00 96.38 171 ARG A O 1
ATOM 1363 N N . MET A 1 172 ? -5.723 2.475 20.533 1.00 96.88 172 MET A N 1
ATOM 1364 C CA . MET A 1 172 ? -4.874 3.663 20.394 1.00 96.88 172 MET A CA 1
ATOM 1365 C C . MET A 1 172 ? -3.626 3.358 19.557 1.00 96.88 172 MET A C 1
ATOM 1367 O O . MET A 1 172 ? -3.292 4.139 18.668 1.00 96.88 172 MET A O 1
ATOM 1371 N N . ALA A 1 173 ? -2.971 2.216 19.784 1.00 96.12 173 ALA A N 1
ATOM 1372 C CA . ALA A 1 173 ? -1.807 1.803 19.007 1.00 96.12 173 ALA A CA 1
ATOM 1373 C C . ALA A 1 173 ? -2.150 1.643 17.517 1.00 96.12 173 ALA A C 1
ATOM 1375 O O . ALA A 1 173 ? -1.497 2.258 16.673 1.00 96.12 173 ALA A O 1
ATOM 1376 N N . PHE A 1 174 ? -3.221 0.916 17.178 1.00 97.00 174 PHE A N 1
ATOM 1377 C CA . PHE A 1 174 ? -3.656 0.766 15.783 1.00 97.00 174 PHE A CA 1
ATOM 1378 C C . PHE A 1 174 ? -4.070 2.094 15.139 1.00 97.00 174 PHE A C 1
ATOM 1380 O O . PHE A 1 174 ? -3.791 2.324 13.959 1.00 97.00 174 PHE A O 1
ATOM 1387 N N . PHE A 1 175 ? -4.702 2.992 15.899 1.00 97.81 175 PHE A N 1
ATOM 1388 C CA . PHE A 1 175 ? -5.035 4.333 15.424 1.00 97.81 175 PHE A CA 1
ATOM 1389 C C . PHE A 1 175 ? -3.774 5.141 15.084 1.00 97.81 175 PHE A C 1
ATOM 1391 O O . PHE A 1 175 ? -3.680 5.682 13.982 1.00 97.81 175 PHE A O 1
ATOM 1398 N N . ILE A 1 176 ? -2.786 5.180 15.988 1.00 96.94 176 ILE A N 1
ATOM 1399 C CA . ILE A 1 176 ? -1.509 5.875 15.764 1.00 96.94 176 ILE A CA 1
ATOM 1400 C C . ILE A 1 176 ? -0.787 5.290 14.549 1.00 96.94 176 ILE A C 1
ATOM 1402 O O . ILE A 1 176 ? -0.357 6.051 13.685 1.00 96.94 176 ILE A O 1
ATOM 1406 N N . MET A 1 177 ? -0.708 3.961 14.444 1.00 95.31 177 MET A N 1
ATOM 1407 C CA . MET A 1 177 ? -0.097 3.283 13.296 1.00 95.31 177 MET A CA 1
ATOM 1408 C C . MET A 1 177 ? -0.779 3.666 11.981 1.00 95.31 177 MET A C 1
ATOM 1410 O O . MET A 1 177 ? -0.105 4.023 11.016 1.00 95.31 177 MET A O 1
ATOM 1414 N N . THR A 1 178 ? -2.114 3.672 11.952 1.00 96.81 178 THR A N 1
ATOM 1415 C CA . THR A 1 178 ? -2.882 4.051 10.756 1.00 96.81 178 THR A CA 1
ATOM 1416 C C . THR A 1 178 ? -2.610 5.504 10.357 1.00 96.81 178 THR A C 1
ATOM 1418 O O . THR A 1 178 ? -2.356 5.790 9.188 1.00 96.81 178 THR A O 1
ATOM 1421 N N . VAL A 1 179 ? -2.617 6.435 11.317 1.00 97.25 179 VAL A N 1
ATOM 1422 C CA . VAL A 1 179 ? -2.350 7.859 11.056 1.00 97.25 179 VAL A CA 1
ATOM 1423 C C . VAL A 1 179 ? -0.908 8.084 10.598 1.00 97.25 179 VAL A C 1
ATOM 1425 O O . VAL A 1 179 ? -0.686 8.809 9.630 1.00 97.25 179 VAL A O 1
ATOM 1428 N N . ALA A 1 180 ? 0.069 7.442 11.239 1.00 95.00 180 ALA A N 1
ATOM 1429 C CA . ALA A 1 180 ? 1.473 7.528 10.845 1.00 95.00 180 ALA A CA 1
ATOM 1430 C C . ALA A 1 180 ? 1.693 7.002 9.418 1.00 95.00 180 ALA A C 1
ATOM 1432 O O . ALA A 1 180 ? 2.393 7.638 8.628 1.00 95.00 180 ALA A O 1
ATOM 1433 N N . MET A 1 181 ? 1.036 5.895 9.054 1.00 93.25 181 MET A N 1
ATOM 1434 C CA . MET A 1 181 ? 1.092 5.338 7.703 1.00 93.25 181 MET A CA 1
ATOM 1435 C C . MET A 1 181 ? 0.471 6.280 6.663 1.00 93.25 181 MET A C 1
ATOM 1437 O O . MET A 1 181 ? 1.057 6.487 5.603 1.00 93.25 181 MET A O 1
ATOM 1441 N N . LEU A 1 182 ? -0.666 6.916 6.971 1.00 95.81 182 LEU A N 1
ATOM 1442 C CA . LEU A 1 182 ? -1.283 7.923 6.096 1.00 95.81 182 LEU A CA 1
ATOM 1443 C C . LEU A 1 182 ? -0.381 9.146 5.895 1.00 95.81 182 LEU A C 1
ATOM 1445 O O . LEU A 1 182 ? -0.229 9.619 4.771 1.00 95.81 182 LEU A O 1
ATOM 1449 N N . ILE A 1 183 ? 0.245 9.642 6.964 1.00 94.06 183 ILE A N 1
ATOM 1450 C CA . ILE A 1 183 ? 1.197 10.758 6.884 1.00 94.06 183 ILE A CA 1
ATOM 1451 C C . ILE A 1 183 ? 2.398 10.365 6.015 1.00 94.06 183 ILE A C 1
ATOM 1453 O O . ILE A 1 183 ? 2.787 11.123 5.128 1.00 94.06 183 ILE A O 1
ATOM 1457 N N . SER A 1 184 ? 2.950 9.165 6.220 1.00 91.62 184 SER A N 1
ATOM 1458 C CA . SER A 1 184 ? 4.053 8.643 5.408 1.00 91.62 184 SER A CA 1
ATOM 1459 C C . SER A 1 184 ? 3.670 8.524 3.931 1.00 91.62 184 SER A C 1
ATOM 1461 O O . SER A 1 184 ? 4.405 9.003 3.067 1.00 91.62 184 SER A O 1
ATOM 1463 N N . ALA A 1 185 ? 2.505 7.947 3.623 1.00 92.06 185 ALA A N 1
ATOM 1464 C CA . ALA A 1 185 ? 1.992 7.872 2.257 1.00 92.06 185 ALA A CA 1
ATOM 1465 C C . ALA A 1 185 ? 1.813 9.270 1.642 1.00 92.06 185 ALA A C 1
ATOM 1467 O O . ALA A 1 185 ? 2.125 9.468 0.470 1.00 92.06 185 ALA A O 1
ATOM 1468 N N . GLY A 1 186 ? 1.396 10.257 2.443 1.00 91.44 186 GLY A N 1
ATOM 1469 C CA . GLY A 1 186 ? 1.342 11.664 2.050 1.00 91.44 186 GLY A CA 1
ATOM 1470 C C . GLY A 1 186 ? 2.706 12.228 1.641 1.00 91.44 186 GLY A C 1
ATOM 1471 O O . GLY A 1 186 ? 2.806 12.852 0.589 1.00 91.44 186 GLY A O 1
ATOM 1472 N N . PHE A 1 187 ? 3.774 11.966 2.403 1.00 89.88 187 PHE A N 1
ATOM 1473 C CA . PHE A 1 187 ? 5.137 12.375 2.026 1.00 89.88 187 PHE A CA 1
ATOM 1474 C C . PHE A 1 187 ? 5.611 11.735 0.712 1.00 89.88 187 PHE A C 1
ATOM 1476 O O . PHE A 1 187 ? 6.234 12.413 -0.113 1.00 89.88 187 PHE A O 1
ATOM 1483 N N . GLY A 1 188 ? 5.288 10.455 0.498 1.00 87.38 188 GLY A N 1
ATOM 1484 C CA . GLY A 1 188 ? 5.553 9.761 -0.765 1.00 87.38 188 GLY A CA 1
ATOM 1485 C C . GLY A 1 188 ? 4.796 10.394 -1.937 1.00 87.38 188 GLY A C 1
ATOM 1486 O O . GLY A 1 188 ? 5.401 10.730 -2.953 1.00 87.38 188 GLY A O 1
ATOM 1487 N N . ALA A 1 189 ? 3.495 10.644 -1.767 1.00 88.69 189 ALA A N 1
ATOM 1488 C CA . ALA A 1 189 ? 2.637 11.243 -2.788 1.00 88.69 189 ALA A CA 1
ATOM 1489 C C . ALA A 1 189 ? 3.039 12.684 -3.139 1.00 88.69 189 ALA A C 1
ATOM 1491 O O . ALA A 1 189 ? 3.078 13.036 -4.316 1.00 88.69 189 ALA A O 1
ATOM 1492 N N . VAL A 1 190 ? 3.381 13.505 -2.137 1.00 87.69 190 VAL A N 1
ATOM 1493 C CA . VAL A 1 190 ? 3.890 14.867 -2.355 1.00 87.69 190 VAL A CA 1
ATOM 1494 C C . VAL A 1 190 ? 5.178 14.816 -3.156 1.00 87.69 190 VAL A C 1
ATOM 1496 O O . VAL A 1 190 ? 5.308 15.545 -4.124 1.00 87.69 190 VAL A O 1
ATOM 1499 N N . THR A 1 191 ? 6.124 13.946 -2.807 1.00 83.81 191 THR A N 1
ATOM 1500 C CA . THR A 1 191 ? 7.362 13.870 -3.588 1.00 83.81 191 THR A CA 1
ATOM 1501 C C . THR A 1 191 ? 7.111 13.378 -5.018 1.00 83.81 191 THR A C 1
ATOM 1503 O O . THR A 1 191 ? 7.661 13.936 -5.966 1.00 83.81 191 THR A O 1
ATOM 1506 N N . GLY A 1 192 ? 6.234 12.384 -5.185 1.00 82.81 192 GLY A N 1
ATOM 1507 C CA . GLY A 1 192 ? 5.842 11.869 -6.495 1.00 82.81 192 GLY A CA 1
ATOM 1508 C C . GLY A 1 192 ? 5.163 12.908 -7.393 1.00 82.81 192 GLY A C 1
ATOM 1509 O O . GLY A 1 192 ? 5.347 12.864 -8.605 1.00 82.81 192 GLY A O 1
ATOM 1510 N N . SER A 1 193 ? 4.434 13.880 -6.833 1.00 84.50 193 SER A N 1
ATOM 1511 C CA . SER A 1 193 ? 3.769 14.922 -7.631 1.00 84.50 193 SER A CA 1
ATOM 1512 C C . SER A 1 193 ? 4.732 15.932 -8.264 1.00 84.50 193 SER A C 1
ATOM 1514 O O . SER A 1 193 ? 4.354 16.606 -9.220 1.00 84.50 193 SER A O 1
ATOM 1516 N N . PHE A 1 194 ? 5.976 16.012 -7.779 1.00 85.06 194 PHE A N 1
ATOM 1517 C CA . PHE A 1 194 ? 7.042 16.819 -8.382 1.00 85.06 194 PHE A CA 1
ATOM 1518 C C . PHE A 1 194 ? 7.879 16.045 -9.408 1.00 85.06 194 PHE A C 1
ATOM 1520 O O . PHE A 1 194 ? 8.858 16.589 -9.923 1.00 85.06 194 PHE A O 1
ATOM 1527 N N . TRP A 1 195 ? 7.532 14.789 -9.713 1.00 80.00 195 TRP A N 1
ATOM 1528 C CA . TRP A 1 195 ? 8.228 14.013 -10.737 1.00 80.00 195 TRP A CA 1
ATOM 1529 C C . TRP A 1 195 ? 8.173 14.730 -12.095 1.00 80.00 195 TRP A C 1
ATOM 1531 O O . TRP A 1 195 ? 7.118 15.218 -12.499 1.00 80.00 195 TRP A O 1
ATOM 1541 N N . ALA A 1 196 ? 9.325 14.844 -12.763 1.00 73.50 196 ALA A N 1
ATOM 1542 C CA . ALA A 1 196 ? 9.542 15.665 -13.964 1.00 73.50 196 ALA A CA 1
ATOM 1543 C C . ALA A 1 196 ? 9.321 17.188 -13.773 1.00 73.50 196 ALA A C 1
ATOM 1545 O O . ALA A 1 196 ? 9.322 17.953 -14.736 1.00 73.50 196 ALA A O 1
ATOM 1546 N N . SER A 1 197 ? 9.185 17.653 -12.526 1.00 79.69 197 SER A N 1
ATOM 1547 C CA . SER A 1 197 ? 9.044 19.059 -12.123 1.00 79.69 197 SER A CA 1
ATOM 1548 C C . SER A 1 197 ? 10.044 19.411 -11.009 1.00 79.69 197 SER A C 1
ATOM 1550 O O . SER A 1 197 ? 9.679 19.908 -9.941 1.00 79.69 197 SER A O 1
ATOM 1552 N N . GLY A 1 198 ? 11.329 19.136 -11.256 1.00 75.25 198 GLY A N 1
ATOM 1553 C CA . GLY A 1 198 ? 12.418 19.349 -10.291 1.00 75.25 198 GLY A CA 1
ATOM 1554 C C . GLY A 1 198 ? 12.707 18.144 -9.388 1.00 75.25 198 GLY A C 1
ATOM 1555 O O . GLY A 1 198 ? 13.531 18.247 -8.477 1.00 75.25 198 GLY A O 1
ATOM 1556 N N . HIS A 1 199 ? 12.058 17.005 -9.645 1.00 79.44 199 HIS A N 1
ATOM 1557 C CA . HIS A 1 199 ? 12.327 15.726 -9.002 1.00 79.44 199 HIS A CA 1
ATOM 1558 C C . HIS A 1 199 ? 12.436 14.602 -10.036 1.00 79.44 199 HIS A C 1
ATOM 1560 O O . HIS A 1 199 ? 11.619 14.515 -10.950 1.00 79.44 199 HIS A O 1
ATOM 1566 N N . GLU A 1 200 ? 13.414 13.722 -9.851 1.00 82.25 200 GLU A N 1
ATOM 1567 C CA . GLU A 1 200 ? 13.669 12.569 -10.714 1.00 82.25 200 GLU A CA 1
ATOM 1568 C C . GLU A 1 200 ? 13.613 11.282 -9.896 1.00 82.25 200 GLU A C 1
ATOM 1570 O O . GLU A 1 200 ? 13.866 11.285 -8.691 1.00 82.25 200 GLU A O 1
ATOM 1575 N N . THR A 1 201 ? 13.304 10.164 -10.551 1.00 81.94 201 THR A N 1
ATOM 1576 C CA . THR A 1 201 ? 13.392 8.846 -9.910 1.00 81.94 201 THR A CA 1
ATOM 1577 C C . THR A 1 201 ? 14.843 8.494 -9.609 1.00 81.94 201 THR A C 1
ATOM 1579 O O . THR A 1 201 ? 15.699 8.592 -10.484 1.00 81.94 201 THR A O 1
ATOM 1582 N N . PHE A 1 202 ? 15.103 8.002 -8.402 1.00 81.44 202 PHE A N 1
ATOM 1583 C CA . PHE A 1 202 ? 16.419 7.541 -7.963 1.00 81.44 202 PHE A CA 1
ATOM 1584 C C . PHE A 1 202 ? 16.284 6.251 -7.151 1.00 81.44 202 PHE A C 1
ATOM 1586 O O . PHE A 1 202 ? 15.195 5.917 -6.676 1.00 81.44 202 PHE A O 1
ATOM 1593 N N . LEU A 1 203 ? 17.390 5.532 -6.972 1.00 80.75 203 LEU A N 1
ATOM 1594 C CA . LEU A 1 203 ? 17.460 4.405 -6.048 1.00 80.75 203 LEU A CA 1
ATOM 1595 C C . LEU A 1 203 ? 18.009 4.869 -4.700 1.00 80.75 203 LEU A C 1
ATOM 1597 O O . LEU A 1 203 ? 18.892 5.725 -4.635 1.00 80.75 203 LEU A O 1
ATOM 1601 N N . ALA A 1 204 ? 17.486 4.320 -3.604 1.00 75.69 204 ALA A N 1
ATOM 1602 C CA . ALA A 1 204 ? 17.901 4.729 -2.262 1.00 75.69 204 ALA A CA 1
ATOM 1603 C C . ALA A 1 204 ? 19.411 4.517 -2.042 1.00 75.69 204 ALA A C 1
ATOM 1605 O O . ALA A 1 204 ? 20.056 5.309 -1.354 1.00 75.69 204 ALA A O 1
ATOM 1606 N N . GLU A 1 205 ? 19.976 3.492 -2.679 1.00 75.50 205 GLU A N 1
ATOM 1607 C CA . GLU A 1 205 ? 21.396 3.158 -2.671 1.00 75.50 205 GLU A CA 1
ATOM 1608 C C . GLU A 1 205 ? 22.268 4.278 -3.255 1.00 75.50 205 GLU A C 1
ATOM 1610 O O . GLU A 1 205 ? 23.364 4.525 -2.745 1.00 75.50 205 GLU A O 1
ATOM 1615 N N . ASP A 1 206 ? 21.762 5.007 -4.254 1.00 80.19 206 ASP A N 1
ATOM 1616 C CA . ASP A 1 206 ? 22.473 6.127 -4.880 1.00 80.19 206 ASP A CA 1
ATOM 1617 C C . ASP A 1 206 ? 22.642 7.293 -3.891 1.00 80.19 206 ASP A C 1
ATOM 1619 O O . ASP A 1 206 ? 23.644 8.010 -3.912 1.00 80.19 206 ASP A O 1
ATOM 1623 N N . LEU A 1 207 ? 21.698 7.448 -2.956 1.00 82.25 207 LEU A N 1
ATOM 1624 C CA . LEU A 1 207 ? 21.707 8.519 -1.959 1.00 82.25 207 LEU A CA 1
ATOM 1625 C C . LEU A 1 207 ? 22.539 8.216 -0.712 1.00 82.25 207 LEU A C 1
ATOM 1627 O O . LEU A 1 207 ? 22.776 9.127 0.089 1.00 82.25 207 LEU A O 1
ATOM 1631 N N . ILE A 1 208 ? 22.991 6.975 -0.505 1.00 78.31 208 ILE A N 1
ATOM 1632 C CA . ILE A 1 208 ? 23.772 6.611 0.692 1.00 78.31 208 ILE A CA 1
ATOM 1633 C C . ILE A 1 208 ? 25.057 7.441 0.761 1.00 78.31 208 ILE A C 1
ATOM 1635 O O . ILE A 1 208 ? 25.453 7.893 1.834 1.00 78.31 208 ILE A O 1
ATOM 1639 N N . ARG A 1 209 ? 25.685 7.671 -0.395 1.00 79.50 209 ARG A N 1
ATOM 1640 C CA . ARG A 1 209 ? 26.972 8.368 -0.508 1.00 79.50 209 ARG A CA 1
ATOM 1641 C C . ARG A 1 209 ? 26.841 9.862 -0.788 1.00 79.50 209 ARG A C 1
ATOM 1643 O O . ARG A 1 209 ? 27.858 10.546 -0.817 1.00 79.50 209 ARG A O 1
ATOM 1650 N N . ASP A 1 210 ? 25.623 10.364 -0.980 1.00 83.62 210 ASP A N 1
ATOM 1651 C CA . ASP A 1 210 ? 25.378 11.780 -1.237 1.00 83.62 210 ASP A CA 1
ATOM 1652 C C . ASP A 1 210 ? 25.275 12.564 0.088 1.00 83.62 210 ASP A C 1
ATOM 1654 O O . ASP A 1 210 ? 24.300 12.384 0.831 1.00 83.62 210 ASP A O 1
ATOM 1658 N N . PRO A 1 211 ? 26.242 13.437 0.425 1.00 82.94 211 PRO A N 1
ATOM 1659 C CA . PRO A 1 211 ? 26.168 14.242 1.641 1.00 82.94 211 PRO A CA 1
ATOM 1660 C C . PRO A 1 211 ? 25.082 15.331 1.573 1.00 82.94 211 PRO A C 1
ATOM 1662 O O . PRO A 1 211 ? 24.602 15.773 2.617 1.00 82.94 211 PRO A O 1
ATOM 1665 N N . ASN A 1 212 ? 24.655 15.747 0.375 1.00 87.94 212 ASN A N 1
ATOM 1666 C CA . ASN A 1 212 ? 23.816 16.923 0.150 1.00 87.94 212 ASN A CA 1
ATOM 1667 C C . ASN A 1 212 ? 22.465 16.555 -0.469 1.00 87.94 212 ASN A C 1
ATOM 1669 O O . ASN A 1 212 ? 22.202 16.768 -1.647 1.00 87.94 212 ASN A O 1
ATOM 1673 N N . LYS A 1 213 ? 21.555 16.072 0.377 1.00 87.25 213 LYS A N 1
ATOM 1674 C CA . LYS A 1 213 ? 20.209 15.664 -0.041 1.00 87.25 213 LYS A CA 1
ATOM 1675 C C . LYS A 1 213 ? 19.237 16.842 -0.092 1.00 87.25 213 LYS A C 1
ATOM 1677 O O . LYS A 1 213 ? 19.116 17.604 0.876 1.00 87.25 213 LYS A O 1
ATOM 1682 N N . THR A 1 214 ? 18.469 16.928 -1.173 1.00 88.75 214 THR A N 1
ATOM 1683 C CA . THR A 1 214 ? 17.321 17.838 -1.299 1.00 88.75 214 THR A CA 1
ATOM 1684 C C . THR A 1 214 ? 16.222 17.493 -0.289 1.00 88.75 214 THR A C 1
ATOM 1686 O O . THR A 1 214 ? 16.188 16.401 0.284 1.00 88.75 214 THR A O 1
ATOM 1689 N N . GLN A 1 215 ? 15.282 18.416 -0.071 1.00 88.62 215 GLN A N 1
ATOM 1690 C CA . GLN A 1 215 ? 14.159 18.163 0.841 1.00 88.62 215 GLN A CA 1
ATOM 1691 C C . GLN A 1 215 ? 13.239 17.041 0.342 1.00 88.62 215 GLN A C 1
ATOM 1693 O O . GLN A 1 215 ? 12.783 16.232 1.143 1.00 88.62 215 GLN A O 1
ATOM 1698 N N . LEU A 1 216 ? 13.035 16.933 -0.975 1.00 84.38 216 LEU A N 1
ATOM 1699 C CA . LEU A 1 216 ? 12.246 15.860 -1.587 1.00 84.38 216 LEU A CA 1
ATOM 1700 C C . LEU A 1 216 ? 12.908 14.485 -1.407 1.00 84.38 216 LEU A C 1
ATOM 1702 O O . LEU A 1 216 ? 12.255 13.516 -1.036 1.00 84.38 216 LEU A O 1
ATOM 1706 N N . GLN A 1 217 ? 14.231 14.405 -1.564 1.00 86.00 217 GLN A N 1
ATOM 1707 C CA . GLN A 1 217 ? 14.977 13.176 -1.274 1.00 86.00 217 GLN A CA 1
ATOM 1708 C C . GLN A 1 217 ? 14.892 12.794 0.211 1.00 86.00 217 GLN A C 1
ATOM 1710 O O . GLN A 1 217 ? 14.690 11.626 0.533 1.00 86.00 217 GLN A O 1
ATOM 1715 N N . LYS A 1 218 ? 14.985 13.765 1.131 1.00 86.94 218 LYS A N 1
ATOM 1716 C CA . LYS A 1 218 ? 14.796 13.522 2.574 1.00 86.94 218 LYS A CA 1
ATOM 1717 C C . LYS A 1 218 ? 13.379 13.043 2.902 1.00 86.94 218 LYS A C 1
ATOM 1719 O O . LYS A 1 218 ? 13.231 12.151 3.732 1.00 86.94 218 LYS A O 1
ATOM 1724 N N . ALA A 1 219 ? 12.360 13.588 2.238 1.00 85.12 219 ALA A N 1
ATOM 1725 C CA . ALA A 1 219 ? 10.976 13.148 2.387 1.00 85.12 219 ALA A CA 1
ATOM 1726 C C . ALA A 1 219 ? 10.786 11.693 1.923 1.00 85.12 219 ALA A C 1
ATOM 1728 O O . ALA A 1 219 ? 10.190 10.908 2.658 1.00 85.12 219 ALA A O 1
ATOM 1729 N N . ILE A 1 220 ? 11.361 11.297 0.778 1.00 81.69 220 ILE A N 1
ATOM 1730 C CA . ILE A 1 220 ? 11.362 9.890 0.336 1.00 81.69 220 ILE A CA 1
ATOM 1731 C C . ILE A 1 220 ? 12.100 8.997 1.327 1.00 81.69 220 ILE A C 1
ATOM 1733 O O . ILE A 1 220 ? 11.608 7.922 1.646 1.00 81.69 220 ILE A O 1
ATOM 1737 N N . ILE A 1 221 ? 13.251 9.423 1.849 1.00 81.81 221 ILE A N 1
ATOM 1738 C CA . ILE A 1 221 ? 13.971 8.647 2.864 1.00 81.81 221 ILE A CA 1
ATOM 1739 C C . ILE A 1 221 ? 13.067 8.421 4.081 1.00 81.81 221 ILE A C 1
ATOM 1741 O O . ILE A 1 221 ? 12.917 7.279 4.508 1.00 81.81 221 ILE A O 1
ATOM 1745 N N . GLY A 1 222 ? 12.410 9.464 4.596 1.00 77.88 222 GLY A N 1
ATOM 1746 C CA . GLY A 1 222 ? 11.448 9.337 5.696 1.00 77.88 222 GLY A CA 1
ATOM 1747 C C . GLY A 1 222 ? 10.275 8.404 5.372 1.00 77.88 222 GLY A C 1
ATOM 1748 O O . GLY A 1 222 ? 9.900 7.585 6.208 1.00 77.88 222 GLY A O 1
ATOM 1749 N N . HIS A 1 223 ? 9.749 8.471 4.147 1.00 84.38 223 HIS A N 1
ATOM 1750 C CA . HIS A 1 223 ? 8.705 7.570 3.658 1.00 84.38 223 HIS A CA 1
ATOM 1751 C C . HIS A 1 223 ? 9.176 6.105 3.599 1.00 84.38 223 HIS A C 1
ATOM 1753 O O . HIS A 1 223 ? 8.490 5.219 4.102 1.00 84.38 223 HIS A O 1
ATOM 1759 N N . LEU A 1 224 ? 10.372 5.844 3.061 1.00 73.94 224 LEU A N 1
ATOM 1760 C CA . LEU A 1 224 ? 10.959 4.504 2.939 1.00 73.94 224 LEU A CA 1
ATOM 1761 C C . LEU A 1 224 ? 11.237 3.850 4.301 1.00 73.94 224 LEU A C 1
ATOM 1763 O O . LEU A 1 224 ? 11.093 2.636 4.440 1.00 73.94 224 LEU A O 1
ATOM 1767 N N . HIS A 1 225 ? 11.603 4.634 5.321 1.00 58.88 225 HIS A N 1
ATOM 1768 C CA . HIS A 1 225 ? 11.922 4.100 6.650 1.00 58.88 225 HIS A CA 1
ATOM 1769 C C . HIS A 1 225 ? 10.721 3.452 7.343 1.00 58.88 225 HIS A C 1
ATOM 1771 O O . HIS A 1 225 ? 10.931 2.556 8.163 1.00 58.88 225 HIS A O 1
ATOM 1777 N N . ILE A 1 226 ? 9.478 3.817 6.991 1.00 54.53 226 ILE A N 1
ATOM 1778 C CA . ILE A 1 226 ? 8.315 3.165 7.604 1.00 54.53 226 ILE A CA 1
ATOM 1779 C C . ILE A 1 226 ? 8.255 1.671 7.252 1.00 54.53 226 ILE A C 1
ATOM 1781 O O . ILE A 1 226 ? 7.882 0.855 8.092 1.00 54.53 226 ILE A O 1
ATOM 1785 N N . MET A 1 227 ? 8.719 1.291 6.054 1.00 48.62 227 MET A N 1
ATOM 1786 C CA . MET A 1 227 ? 8.804 -0.115 5.651 1.00 48.62 227 MET A CA 1
ATOM 1787 C C . MET A 1 227 ? 9.837 -0.893 6.470 1.00 48.62 227 MET A C 1
ATOM 1789 O O . MET A 1 227 ? 9.582 -2.045 6.802 1.00 48.62 227 MET A O 1
ATOM 1793 N N . LEU A 1 228 ? 10.957 -0.276 6.872 1.00 38.31 228 LEU A N 1
ATOM 1794 C CA . LEU A 1 228 ? 11.891 -0.911 7.812 1.00 38.31 228 LEU A CA 1
ATOM 1795 C C . LEU A 1 228 ? 11.306 -1.002 9.226 1.00 38.31 228 LEU A C 1
ATOM 1797 O O . LEU A 1 228 ? 11.475 -2.029 9.873 1.00 38.31 228 LEU A O 1
ATOM 1801 N N . THR A 1 229 ? 10.591 0.022 9.709 1.00 35.53 229 THR A N 1
ATOM 1802 C CA . THR A 1 229 ? 9.986 -0.026 11.054 1.00 35.53 229 THR A CA 1
ATOM 1803 C C . THR A 1 229 ? 8.867 -1.061 11.180 1.00 35.53 229 THR A C 1
ATOM 1805 O O . THR A 1 229 ? 8.665 -1.579 12.272 1.00 35.53 229 THR A O 1
ATOM 1808 N N . LEU A 1 230 ? 8.177 -1.400 10.083 1.00 32.69 230 LEU A N 1
ATOM 1809 C CA . LEU A 1 230 ? 7.164 -2.466 10.050 1.00 32.69 230 LEU A CA 1
ATOM 1810 C C . LEU A 1 230 ? 7.777 -3.880 10.031 1.00 32.69 230 LEU A C 1
ATOM 1812 O O . LEU A 1 230 ? 7.122 -4.827 10.451 1.00 32.69 230 LEU A O 1
ATOM 1816 N N . ILE A 1 231 ? 9.028 -4.028 9.575 1.00 28.95 231 ILE A N 1
ATOM 1817 C CA . ILE A 1 231 ? 9.760 -5.311 9.532 1.00 28.95 231 ILE A CA 1
ATOM 1818 C C . ILE A 1 231 ? 10.639 -5.503 10.785 1.00 28.95 231 ILE A C 1
ATOM 1820 O O . ILE A 1 231 ? 11.074 -6.612 11.073 1.00 28.95 231 ILE A O 1
ATOM 1824 N N . ALA A 1 232 ? 10.902 -4.442 11.552 1.00 23.81 232 ALA A N 1
ATOM 1825 C CA . ALA A 1 232 ? 11.777 -4.460 12.726 1.00 23.81 232 ALA A CA 1
ATOM 1826 C C . ALA A 1 232 ? 11.131 -5.026 14.015 1.00 23.81 232 ALA A C 1
ATOM 1828 O O . ALA A 1 232 ? 11.548 -4.646 15.110 1.00 23.81 232 ALA A O 1
ATOM 1829 N N . VAL A 1 233 ? 10.141 -5.920 13.899 1.00 29.11 233 VAL A N 1
ATOM 1830 C CA . VAL A 1 233 ? 9.544 -6.664 15.029 1.00 29.11 233 VAL A CA 1
ATOM 1831 C C . VAL A 1 233 ? 9.931 -8.133 14.958 1.00 29.11 233 VAL A C 1
ATOM 1833 O O . VAL A 1 233 ? 9.691 -8.751 13.898 1.00 29.11 233 VAL A O 1
#

Sequence (233 aa):
MKITRFNYLFTSTKGLILTAIALISIITAIFNTLSGPMVEWGIRDVTVKWLGMDLNPAERAGRIIMLYHSIAMAVVAIEVYMMTSIVPMRKHEQKNINMLVTFGYIMAIVFGLGFAYWGHNFSFHGLFLVGQSLVFFAGVMLAVALNPWKKEYYVTDKGFAHFKSGMDMERMAFFIMTVAMLISAGFGAVTGSFWASGHETFLAEDLIRDPNKTQLQKAIIGHLHIMLTLIAV

Radius of gyration: 20.08 Å; chains: 1; bounding box: 51×44×57 Å

Secondary structure (DSSP, 8-state):
----HHHHHHHSHHHHHHHHHHHHHHHHHHHGGGSHHHHHTTHHHHHHHHHT----GGGHHHHHHHHHHHHHHHHHHHHHHHHHHHS---HHHHHHHHHHHHHHHHHHHHHHHHHHHTT--HHHHHHHHHHHHHHHHHHHHHHHHH-TT-GGGS--STTS-B-TTS-BHHHHHHHHHHHHHHHHHHHHHHHHHTBTTTB----GGGGTT-S---HHHHHHHHHHHHHHHHH--

pLDDT: mean 89.65, std 12.7, range [23.81, 98.69]